Protein AF-A0A956KMN5-F1 (afdb_monomer)

Sequence (238 aa):
MLIDRSSVLPRLSTGSEIQIDLLISVHRRNPDGTPGEILEVIWIVEVQMCRDRTRALAWSSYFNVVARAFGVDPACVEMLVVSPSVEIRGWLVHSLFPRMKNRPILLTRAHVPRLHQAQREGPNRIEPAVLSAIYHGRDPRNVAVVRTALAAIAPLEHVDHELYHEYRQLIRDAAHTDMTDYIQPPYDPVEEPALEPDEDDGVSEWEFEGLTWGQIRERLVARYQKEGLEQGLEQGLE

pLDDT: mean 72.57, std 18.82, range [28.34, 92.44]

Structure (mmCIF, N/CA/C/O backbone):
data_AF-A0A956KMN5-F1
#
_entry.id   AF-A0A956KMN5-F1
#
loop_
_atom_site.group_PDB
_atom_site.id
_atom_site.type_symbol
_atom_site.label_atom_id
_atom_site.label_alt_id
_atom_site.label_comp_id
_atom_site.label_asym_id
_atom_site.label_entity_id
_atom_site.label_seq_id
_atom_site.pdbx_PDB_ins_code
_atom_site.Cartn_x
_atom_site.Cartn_y
_atom_site.Cartn_z
_atom_site.occupancy
_atom_site.B_iso_or_equiv
_atom_site.auth_seq_id
_atom_site.auth_comp_id
_atom_site.auth_asym_id
_atom_site.auth_atom_id
_atom_site.pdbx_PDB_model_num
ATOM 1 N N . MET A 1 1 ? -12.274 8.540 -13.997 1.00 37.81 1 MET A N 1
ATOM 2 C CA . MET A 1 1 ? -11.827 9.594 -13.065 1.00 37.81 1 MET A CA 1
ATOM 3 C C . MET A 1 1 ? -10.478 10.084 -13.566 1.00 37.81 1 MET A C 1
ATOM 5 O O . MET A 1 1 ? -9.537 9.305 -13.524 1.00 37.81 1 MET A O 1
ATOM 9 N N . LEU A 1 2 ? -10.407 11.281 -14.158 1.00 28.34 2 LEU A N 1
ATOM 10 C CA . LEU A 1 2 ? -9.133 11.868 -14.591 1.00 28.34 2 LEU A CA 1
ATOM 11 C C . LEU A 1 2 ? -8.529 12.639 -13.410 1.00 28.34 2 LEU A C 1
ATOM 13 O O . LEU A 1 2 ? -9.164 13.556 -12.896 1.00 28.34 2 LEU A O 1
ATOM 17 N N . ILE A 1 3 ? -7.337 12.235 -12.977 1.00 41.69 3 ILE A N 1
ATOM 18 C CA . ILE A 1 3 ? -6.517 12.950 -11.994 1.00 41.69 3 ILE A CA 1
ATOM 19 C C . ILE A 1 3 ? -5.608 13.885 -12.798 1.00 41.69 3 ILE A C 1
ATOM 21 O O . ILE A 1 3 ? -4.847 13.403 -13.632 1.00 41.69 3 ILE A O 1
ATOM 25 N N . ASP A 1 4 ? -5.736 15.200 -12.607 1.00 37.59 4 ASP A N 1
ATOM 26 C CA . ASP A 1 4 ? -4.987 16.199 -13.393 1.00 37.59 4 ASP A CA 1
ATOM 27 C C . ASP A 1 4 ? -3.591 16.438 -12.791 1.00 37.59 4 ASP A C 1
ATOM 29 O O . ASP A 1 4 ? -2.594 16.508 -13.507 1.00 37.59 4 ASP A O 1
ATOM 33 N N . ARG A 1 5 ? -3.497 16.498 -11.453 1.00 39.09 5 ARG A N 1
ATOM 34 C CA . ARG A 1 5 ? -2.240 16.628 -10.699 1.00 39.09 5 ARG A CA 1
ATOM 35 C C . ARG A 1 5 ? -2.364 15.968 -9.328 1.00 39.09 5 ARG A C 1
ATOM 37 O O . ARG A 1 5 ? -3.394 16.123 -8.670 1.00 39.09 5 ARG A O 1
ATOM 44 N N . SER A 1 6 ? -1.310 15.268 -8.913 1.00 41.91 6 SER A N 1
ATOM 45 C CA . SER A 1 6 ? -1.151 14.720 -7.565 1.00 41.91 6 SER A CA 1
ATOM 46 C C . SER A 1 6 ? 0.182 15.163 -6.973 1.00 41.91 6 SER A C 1
ATOM 48 O O . SER A 1 6 ? 1.214 15.008 -7.628 1.00 41.91 6 SER A O 1
ATOM 50 N N . SER A 1 7 ? 0.175 15.690 -5.752 1.00 44.53 7 SER A N 1
ATOM 51 C CA . SER A 1 7 ? 1.390 16.018 -4.998 1.00 44.53 7 SER A CA 1
ATOM 52 C C . SER A 1 7 ? 1.479 15.155 -3.744 1.00 44.53 7 SER A C 1
ATOM 54 O O . SER A 1 7 ? 0.486 14.950 -3.045 1.00 44.53 7 SER A O 1
ATOM 56 N N . VAL A 1 8 ? 2.679 14.634 -3.473 1.00 56.81 8 VAL A N 1
ATOM 57 C CA . VAL A 1 8 ? 2.999 13.992 -2.195 1.00 56.81 8 VAL A CA 1
ATOM 58 C C . VAL A 1 8 ? 3.210 15.096 -1.171 1.00 56.81 8 VAL A C 1
ATOM 60 O O . VAL A 1 8 ? 4.050 15.976 -1.366 1.00 56.81 8 VAL A O 1
ATOM 63 N N . LEU A 1 9 ? 2.422 15.070 -0.103 1.00 53.19 9 LEU A N 1
ATOM 64 C CA . LEU A 1 9 ? 2.473 16.075 0.947 1.00 53.19 9 LEU A CA 1
ATOM 65 C C . LEU A 1 9 ? 3.419 15.620 2.071 1.00 53.19 9 LEU A C 1
ATOM 67 O O . LEU A 1 9 ? 3.506 14.420 2.349 1.00 53.19 9 LEU A O 1
ATOM 71 N N . PRO A 1 10 ? 4.138 16.552 2.725 1.00 51.50 10 PRO A N 1
ATOM 72 C CA . PRO A 1 10 ? 4.980 16.218 3.868 1.00 51.50 10 PRO A CA 1
ATOM 73 C C . PRO A 1 10 ? 4.145 15.574 4.983 1.00 51.50 10 PRO A C 1
ATOM 75 O O . PRO A 1 10 ? 2.971 15.908 5.164 1.00 51.50 10 PRO A O 1
ATOM 78 N N . ARG A 1 11 ? 4.758 14.651 5.739 1.00 52.78 11 ARG A N 1
ATOM 79 C CA . ARG A 1 11 ? 4.110 13.980 6.876 1.00 52.78 11 ARG A CA 1
ATOM 80 C C . ARG A 1 11 ? 3.511 15.021 7.824 1.00 52.78 11 ARG A C 1
ATOM 82 O O . ARG A 1 11 ? 4.225 15.870 8.356 1.00 52.78 11 ARG A O 1
ATOM 89 N N . LEU A 1 12 ? 2.204 14.932 8.054 1.00 49.66 12 LEU A N 1
ATOM 90 C CA . LEU A 1 12 ? 1.517 15.745 9.052 1.00 49.66 12 LEU A CA 1
ATOM 91 C C . LEU A 1 12 ? 1.806 15.173 10.439 1.00 49.66 12 LEU A C 1
ATOM 93 O O . LEU A 1 12 ? 1.154 14.224 10.851 1.00 49.66 12 LEU A O 1
ATOM 97 N N . SER A 1 13 ? 2.759 15.771 11.154 1.00 51.00 13 SER A N 1
ATOM 98 C CA . SER A 1 13 ? 2.888 15.620 12.605 1.00 51.00 13 SER A CA 1
ATOM 99 C C . SER A 1 13 ? 2.247 16.836 13.260 1.00 51.00 13 SER A C 1
ATOM 101 O O . SER A 1 13 ? 2.840 17.909 13.373 1.00 51.00 13 SER A O 1
ATOM 103 N N . THR A 1 14 ? 0.977 16.714 13.624 1.00 47.59 14 THR A N 1
ATOM 104 C CA . THR A 1 14 ? 0.384 17.652 14.579 1.00 47.59 14 THR A CA 1
ATOM 105 C C . THR A 1 14 ? 0.882 17.267 15.971 1.00 47.59 14 THR A C 1
ATOM 107 O O . THR A 1 14 ? 1.061 16.084 16.214 1.00 47.59 14 THR A O 1
ATOM 110 N N . GLY A 1 15 ? 1.070 18.200 16.912 1.00 47.06 15 GLY A N 1
ATOM 111 C CA . GLY A 1 15 ? 1.542 17.904 18.286 1.00 47.06 15 GLY A CA 1
ATOM 112 C C . GLY A 1 15 ? 0.689 16.908 19.109 1.00 47.06 15 GLY A C 1
ATOM 113 O O . GLY A 1 15 ? 0.974 16.672 20.276 1.00 47.06 15 GLY A O 1
ATOM 114 N N . SER A 1 16 ? -0.353 16.336 18.506 1.00 49.09 16 SER A N 1
ATOM 115 C CA . SER A 1 16 ? -1.012 15.081 18.866 1.00 49.09 16 SER A CA 1
ATOM 116 C C . SER A 1 16 ? -0.559 13.999 17.873 1.00 49.09 16 SER A C 1
ATOM 118 O O . SER A 1 16 ? -0.893 14.136 16.696 1.00 49.09 16 SER A O 1
ATOM 120 N N . GLU A 1 17 ? 0.183 12.977 18.326 1.00 55.66 17 GLU A N 1
ATOM 121 C CA . GLU A 1 17 ? 0.782 11.868 17.543 1.00 55.66 17 GLU A CA 1
ATOM 122 C C . GLU A 1 17 ? -0.139 11.295 16.448 1.00 55.66 17 GLU A C 1
ATOM 124 O O . GLU A 1 17 ? -0.837 10.298 16.627 1.00 55.66 17 GLU A O 1
ATOM 129 N N . ILE A 1 18 ? -0.146 11.924 15.278 1.00 66.19 18 ILE A N 1
ATOM 130 C CA . ILE A 1 18 ? -0.784 11.406 14.074 1.00 66.19 18 ILE A CA 1
ATOM 131 C C . ILE A 1 18 ? 0.351 11.116 13.114 1.00 66.19 18 ILE A C 1
ATOM 133 O O . ILE A 1 18 ? 1.067 12.020 12.697 1.00 66.19 18 ILE A O 1
ATOM 137 N N . GLN A 1 19 ? 0.540 9.837 12.812 1.00 73.12 19 GLN A N 1
ATOM 138 C CA . GLN A 1 19 ? 1.555 9.373 11.883 1.00 73.12 19 GLN A CA 1
ATOM 139 C C . GLN A 1 19 ? 0.839 8.760 10.689 1.00 73.12 19 GLN A C 1
ATOM 141 O O . GLN A 1 19 ? 0.464 7.594 10.714 1.00 73.12 19 GLN A O 1
ATOM 146 N N . ILE A 1 20 ? 0.623 9.590 9.673 1.00 81.38 20 ILE A N 1
ATOM 147 C CA . ILE A 1 20 ? 0.078 9.143 8.395 1.00 81.38 20 ILE A CA 1
ATOM 148 C C . ILE A 1 20 ? 1.231 8.638 7.530 1.00 81.38 20 ILE A C 1
ATOM 150 O O . ILE A 1 20 ? 2.252 9.327 7.408 1.00 81.38 20 ILE A O 1
ATOM 154 N N . ASP A 1 21 ? 1.067 7.465 6.917 1.00 81.19 21 ASP A N 1
ATOM 155 C CA . ASP A 1 21 ? 2.112 6.89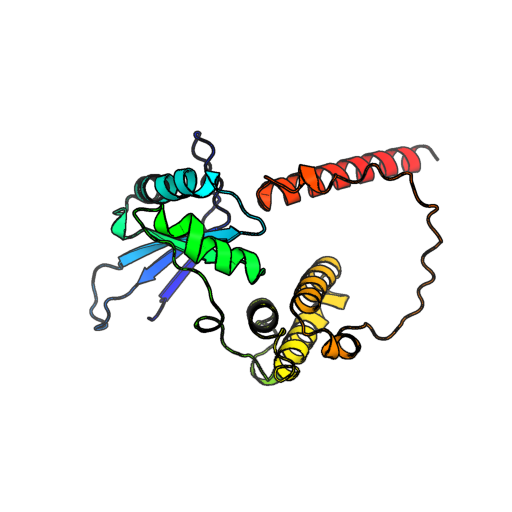1 6.062 1.00 81.19 21 ASP A CA 1
ATOM 156 C C . ASP A 1 21 ? 2.356 7.766 4.822 1.00 81.19 21 ASP A C 1
ATOM 158 O O . ASP A 1 21 ? 3.507 8.095 4.515 1.00 81.19 21 ASP A O 1
ATOM 162 N N . LEU A 1 22 ? 1.282 8.183 4.140 1.00 83.75 22 LEU A N 1
ATOM 163 C CA . LEU A 1 22 ? 1.344 9.048 2.963 1.00 83.75 22 LEU A CA 1
ATOM 164 C C . LEU A 1 22 ? 0.075 9.906 2.797 1.00 83.75 22 LEU A C 1
ATOM 166 O O . LEU A 1 22 ? -1.045 9.447 3.003 1.00 83.75 22 LEU A O 1
ATOM 170 N N . LEU A 1 23 ? 0.255 11.158 2.369 1.00 84.94 23 LEU A N 1
ATOM 171 C CA . LEU A 1 23 ? -0.818 12.082 1.997 1.00 84.94 23 LEU A CA 1
ATOM 172 C C . LEU A 1 23 ? -0.666 12.510 0.542 1.00 84.94 23 LEU A C 1
ATOM 174 O O . LEU A 1 23 ? 0.422 12.901 0.115 1.00 84.94 23 LEU A O 1
ATOM 178 N N . ILE A 1 24 ? -1.767 12.471 -0.202 1.00 85.50 24 ILE A N 1
ATOM 179 C CA . ILE A 1 24 ? -1.816 12.872 -1.607 1.00 85.50 24 ILE A CA 1
ATOM 180 C C . ILE A 1 24 ? -2.923 13.909 -1.772 1.00 85.50 24 ILE A C 1
ATOM 182 O O . ILE A 1 24 ? -4.077 13.616 -1.476 1.00 85.50 24 ILE A O 1
ATOM 186 N N . SER A 1 25 ? -2.599 15.101 -2.275 1.00 82.44 25 SER A N 1
ATOM 187 C CA . SER A 1 25 ? -3.636 16.024 -2.756 1.00 82.44 25 SER A CA 1
ATOM 188 C C . SER A 1 25 ? -3.994 15.665 -4.195 1.00 82.44 25 SER A C 1
ATOM 190 O O . SER A 1 25 ? -3.109 15.483 -5.034 1.00 82.44 25 SER A O 1
ATOM 192 N N . VAL A 1 26 ? -5.286 15.508 -4.472 1.00 83.00 26 VAL A N 1
ATOM 193 C CA . VAL A 1 26 ? -5.835 15.139 -5.776 1.00 83.00 26 VAL A CA 1
ATOM 194 C C . VAL A 1 26 ? -6.755 16.253 -6.245 1.00 83.00 26 VAL A C 1
ATOM 196 O O . VAL A 1 26 ? -7.829 16.475 -5.690 1.00 83.00 26 VAL A O 1
ATOM 199 N N . HIS A 1 27 ? -6.365 16.910 -7.331 1.00 79.50 27 HIS A N 1
ATOM 200 C CA . HIS A 1 27 ? -7.182 17.932 -7.972 1.00 79.50 27 HIS A CA 1
ATOM 201 C C . HIS A 1 27 ? -8.104 17.287 -9.013 1.00 79.50 27 HIS A C 1
ATOM 203 O O . HIS A 1 27 ? -7.638 16.781 -10.043 1.00 79.50 27 HIS A O 1
ATOM 209 N N . ARG A 1 28 ? -9.418 17.288 -8.756 1.00 67.88 28 ARG A N 1
ATOM 210 C CA . ARG A 1 28 ? -10.426 16.832 -9.725 1.00 67.88 28 ARG A CA 1
ATOM 211 C C . ARG A 1 28 ? -10.961 18.015 -10.527 1.00 67.88 28 ARG A C 1
ATOM 213 O O . ARG A 1 28 ? -11.383 19.021 -9.963 1.00 67.88 28 ARG A O 1
ATOM 220 N N . ARG A 1 29 ? -10.993 17.866 -11.854 1.00 64.12 29 ARG A N 1
ATOM 221 C CA . ARG A 1 29 ? -11.809 18.730 -12.719 1.00 64.12 29 ARG A CA 1
ATOM 222 C C . ARG A 1 29 ? -13.270 18.310 -12.654 1.00 64.12 29 ARG A C 1
ATOM 224 O O . ARG A 1 29 ? -13.567 17.136 -12.411 1.00 64.12 29 ARG A O 1
ATOM 231 N N . ASN A 1 30 ? -14.160 19.250 -12.958 1.00 60.47 30 ASN A N 1
ATOM 232 C CA . ASN A 1 30 ? -15.566 18.939 -13.167 1.00 60.47 30 ASN A CA 1
ATOM 233 C C . ASN A 1 30 ? -15.727 17.814 -14.209 1.00 60.47 30 ASN A C 1
ATOM 235 O O . ASN A 1 30 ? -15.037 17.829 -15.236 1.00 60.47 30 ASN A O 1
ATOM 239 N N . PRO A 1 31 ? -16.631 16.841 -13.979 1.00 57.84 31 PRO A N 1
ATOM 240 C CA . PRO A 1 31 ? -16.847 15.713 -14.888 1.00 57.84 31 PRO A CA 1
ATOM 241 C C . PRO A 1 31 ? -17.234 16.117 -16.318 1.00 57.84 31 PRO A C 1
ATOM 243 O O . PRO A 1 31 ? -17.004 15.350 -17.248 1.00 57.84 31 PRO A O 1
ATOM 246 N N . ASP A 1 32 ? -17.821 17.301 -16.488 1.00 68.38 32 ASP A N 1
ATOM 247 C CA . ASP A 1 32 ? -18.276 17.861 -17.765 1.00 68.38 32 ASP A CA 1
ATOM 248 C C . ASP A 1 32 ? -17.211 18.719 -18.477 1.00 68.38 32 ASP A C 1
ATOM 250 O O . ASP A 1 32 ? -17.465 19.255 -19.555 1.00 68.38 32 ASP A O 1
ATOM 254 N N . GLY A 1 33 ? -16.010 18.846 -17.899 1.00 61.59 33 GLY A N 1
ATOM 255 C CA . GLY A 1 33 ? -14.909 19.622 -18.469 1.00 61.59 33 GLY A CA 1
ATOM 256 C C . GLY A 1 33 ? -15.114 21.138 -18.431 1.00 61.59 33 GLY A C 1
ATOM 257 O O . GLY A 1 33 ? -14.301 21.867 -19.005 1.00 61.59 33 GLY A O 1
ATOM 258 N N . THR A 1 34 ? -16.164 21.624 -17.764 1.00 65.81 34 THR A N 1
ATOM 259 C CA . THR A 1 34 ? -16.385 23.061 -17.598 1.00 65.81 34 THR A CA 1
ATOM 260 C C . THR A 1 34 ? -15.289 23.680 -16.724 1.00 65.81 34 THR A C 1
ATOM 262 O O . THR A 1 34 ? -14.833 23.051 -15.761 1.00 65.81 34 THR A O 1
ATOM 265 N N . PRO A 1 35 ? -14.841 24.914 -17.027 1.00 53.72 35 PRO A N 1
ATOM 266 C CA . PRO A 1 35 ? -14.037 25.690 -16.093 1.00 53.72 35 PRO A CA 1
ATOM 267 C C . PRO A 1 35 ? -14.864 25.906 -14.822 1.00 53.72 35 PRO A C 1
ATOM 269 O O . PRO A 1 35 ? -15.886 26.589 -14.850 1.00 53.72 35 PRO A O 1
ATOM 272 N N . GLY A 1 36 ? -14.444 25.292 -13.724 1.00 59.28 36 GLY A N 1
ATOM 273 C CA . GLY A 1 36 ? -15.126 25.357 -12.440 1.00 59.28 36 GLY A CA 1
ATOM 274 C C . GLY A 1 36 ? -14.160 25.100 -11.294 1.00 59.28 36 GLY A C 1
ATOM 275 O O . GLY A 1 36 ? -12.958 24.929 -11.510 1.00 59.28 36 GLY A O 1
ATOM 276 N N . GLU A 1 37 ? -14.696 25.119 -10.078 1.00 59.22 37 GLU A N 1
ATOM 277 C CA . GLU A 1 37 ? -13.935 24.923 -8.847 1.00 59.22 37 GLU A CA 1
ATOM 278 C C . GLU A 1 37 ? -13.200 23.574 -8.899 1.00 59.22 37 GLU A C 1
ATOM 280 O O . GLU A 1 37 ? -13.808 22.517 -9.070 1.00 59.22 37 GLU A O 1
ATOM 285 N N . ILE A 1 38 ? -11.868 23.615 -8.830 1.00 63.22 38 ILE A N 1
ATOM 286 C CA . ILE A 1 38 ? -11.056 22.405 -8.725 1.00 63.22 38 ILE A CA 1
ATOM 287 C C . ILE A 1 38 ? -11.360 21.816 -7.355 1.00 63.22 38 ILE A C 1
ATOM 289 O O . ILE A 1 38 ? -10.975 22.398 -6.341 1.00 63.22 38 ILE A O 1
ATOM 293 N N . LEU A 1 39 ? -12.037 20.670 -7.322 1.00 65.50 39 LEU A N 1
ATOM 294 C CA . LEU A 1 39 ? -12.262 19.978 -6.064 1.00 65.50 39 LEU A CA 1
ATOM 295 C C . LEU A 1 39 ? -10.929 19.380 -5.620 1.00 65.50 39 LEU A C 1
ATOM 297 O O . LEU A 1 39 ? -10.414 18.449 -6.249 1.00 65.50 39 LEU A O 1
ATOM 301 N N . GLU A 1 40 ? -10.368 19.938 -4.554 1.00 79.50 40 GLU A N 1
ATOM 302 C CA . GLU A 1 40 ? -9.253 19.332 -3.845 1.00 79.50 40 GLU A CA 1
ATOM 303 C C . GLU A 1 40 ? -9.786 18.201 -2.966 1.00 79.50 40 GLU A C 1
ATOM 305 O O . GLU A 1 40 ? -10.590 18.417 -2.059 1.00 79.50 40 GLU A O 1
ATOM 310 N N . VAL A 1 41 ? -9.352 16.979 -3.268 1.00 85.62 41 VAL A N 1
ATOM 311 C CA . VAL A 1 41 ? -9.604 15.797 -2.446 1.00 85.62 41 VAL A CA 1
ATOM 312 C C . VAL A 1 41 ? -8.275 15.359 -1.853 1.00 85.62 41 VAL A C 1
ATOM 314 O O . VAL A 1 41 ? -7.317 15.141 -2.591 1.00 85.62 41 VAL A O 1
ATOM 317 N N . ILE A 1 42 ? -8.210 15.195 -0.535 1.00 88.81 42 ILE A N 1
ATOM 318 C CA . ILE A 1 42 ? -7.006 14.701 0.135 1.00 88.81 42 ILE A CA 1
ATOM 319 C C . ILE A 1 42 ? -7.146 13.202 0.370 1.00 88.81 42 ILE A C 1
ATOM 321 O O . ILE A 1 42 ? -8.101 12.743 0.992 1.00 88.81 42 ILE A O 1
ATOM 325 N N . TRP A 1 43 ? -6.192 12.431 -0.135 1.00 91.19 43 TRP A N 1
ATOM 326 C CA . TRP A 1 43 ? -6.098 10.992 0.061 1.00 91.19 43 TRP A CA 1
ATOM 327 C C . TRP A 1 43 ? -5.085 10.693 1.156 1.00 91.19 43 TRP A C 1
ATOM 329 O O . TRP A 1 43 ? -3.897 10.984 1.023 1.00 91.19 43 TRP A O 1
ATOM 339 N N . ILE A 1 44 ? -5.565 10.078 2.226 1.00 91.00 44 ILE A N 1
ATOM 340 C CA . ILE A 1 44 ? -4.750 9.462 3.266 1.00 91.00 44 I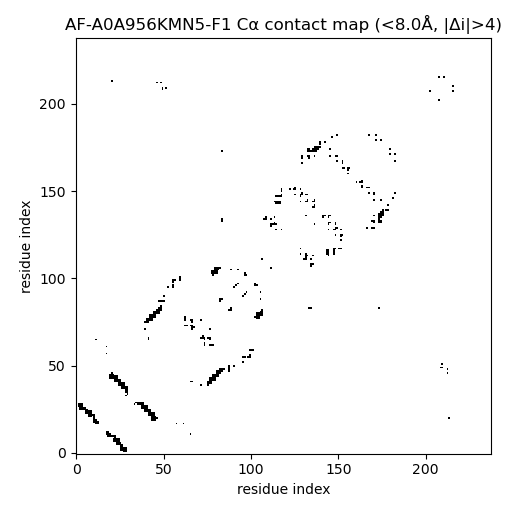LE A CA 1
ATOM 341 C C . ILE A 1 44 ? -4.454 8.042 2.803 1.00 91.00 44 ILE A C 1
ATOM 343 O O . ILE A 1 44 ? -5.381 7.255 2.625 1.00 91.00 44 ILE A O 1
ATOM 347 N N . VAL A 1 45 ? -3.189 7.706 2.596 1.00 90.06 45 VAL A N 1
ATOM 348 C CA . VAL A 1 45 ? -2.767 6.358 2.222 1.00 90.06 45 VAL A CA 1
ATOM 349 C C . VAL A 1 45 ? -2.093 5.715 3.423 1.00 90.06 45 VAL A C 1
ATOM 351 O O . VAL A 1 45 ? -1.090 6.224 3.908 1.00 90.06 45 VAL A O 1
ATOM 354 N N . GLU A 1 46 ? -2.651 4.599 3.883 1.00 90.38 46 GLU A N 1
ATOM 355 C CA . GLU A 1 46 ? -2.190 3.846 5.053 1.00 90.38 46 GLU A CA 1
ATOM 356 C C . GLU A 1 46 ? -1.776 2.435 4.644 1.00 90.38 46 GLU A C 1
ATOM 358 O O . GLU A 1 46 ? -2.544 1.723 3.987 1.00 90.38 46 GLU A O 1
ATOM 363 N N . VAL A 1 47 ? -0.586 2.003 5.058 1.00 88.06 47 VAL A N 1
ATOM 364 C CA . VAL A 1 47 ? -0.084 0.650 4.825 1.00 88.06 47 VAL A CA 1
ATOM 365 C C . VAL A 1 47 ? -0.271 -0.183 6.089 1.00 88.06 47 VAL A C 1
ATOM 367 O O . VAL A 1 47 ? 0.321 0.078 7.136 1.00 88.06 47 VAL A O 1
ATOM 370 N N . GLN A 1 48 ? -1.084 -1.236 5.988 1.00 87.50 48 GLN A N 1
ATOM 371 C CA . GLN A 1 48 ? -1.356 -2.141 7.099 1.00 87.50 48 GLN A CA 1
ATOM 372 C C . GLN A 1 48 ? -0.624 -3.473 6.935 1.00 87.50 48 GLN A C 1
ATOM 374 O O . GLN A 1 48 ? -0.958 -4.279 6.060 1.00 87.50 48 GLN A O 1
ATOM 379 N N . MET A 1 49 ? 0.319 -3.730 7.838 1.00 82.50 49 MET A N 1
ATOM 380 C CA . MET A 1 49 ? 1.131 -4.953 7.843 1.00 82.50 49 MET A CA 1
ATOM 381 C C . MET A 1 49 ? 0.652 -5.991 8.865 1.00 82.50 49 MET A C 1
ATOM 383 O O . MET A 1 49 ? 0.769 -7.187 8.620 1.00 82.50 49 MET A O 1
ATOM 387 N N . CYS A 1 50 ? 0.046 -5.552 9.970 1.00 84.19 50 CYS A N 1
ATOM 388 C CA . CYS A 1 50 ? -0.389 -6.411 11.075 1.00 84.19 50 CYS A CA 1
ATOM 389 C C . CYS A 1 50 ? -1.837 -6.113 11.497 1.00 84.19 50 CYS A C 1
ATOM 391 O O . CYS A 1 50 ? -2.505 -5.236 10.944 1.00 84.19 50 CYS A O 1
ATOM 393 N N . ARG A 1 51 ? -2.374 -6.859 12.464 1.00 87.75 51 ARG A N 1
ATOM 394 C CA . ARG A 1 51 ? -3.695 -6.573 13.040 1.00 87.75 51 ARG A CA 1
ATOM 395 C C . ARG A 1 51 ? -3.539 -5.571 14.173 1.00 87.75 51 ARG A C 1
ATOM 397 O O . ARG A 1 51 ? -2.950 -5.899 15.190 1.00 87.75 51 ARG A O 1
ATOM 404 N N . ASP A 1 52 ? -4.152 -4.402 14.043 1.00 82.50 52 ASP A N 1
ATOM 405 C CA . ASP A 1 52 ? -4.153 -3.405 15.112 1.00 82.50 52 ASP A CA 1
ATOM 406 C C . ASP A 1 52 ? -5.536 -2.765 15.264 1.00 82.50 52 ASP A C 1
ATOM 408 O O . ASP A 1 52 ? -6.001 -1.969 14.447 1.00 82.50 52 ASP A O 1
ATOM 412 N N . ARG A 1 53 ? -6.228 -3.145 16.341 1.00 80.12 53 ARG A N 1
ATOM 413 C CA . ARG A 1 53 ? -7.581 -2.658 16.633 1.00 80.12 53 ARG A CA 1
ATOM 414 C C . ARG A 1 53 ? -7.598 -1.202 17.092 1.00 80.12 53 ARG A C 1
ATOM 416 O O . ARG A 1 53 ? -8.657 -0.578 17.004 1.00 80.12 53 ARG A O 1
ATOM 423 N N . THR A 1 54 ? -6.477 -0.675 17.582 1.00 79.00 54 THR A N 1
ATOM 424 C CA . THR A 1 54 ? -6.381 0.707 18.068 1.00 79.00 54 THR A CA 1
ATOM 425 C C . THR A 1 54 ? -6.447 1.708 16.911 1.00 79.00 54 THR A C 1
ATOM 427 O O . THR A 1 54 ? -7.012 2.794 17.073 1.00 79.00 54 THR A O 1
ATOM 430 N N . ARG A 1 55 ? -6.044 1.289 15.697 1.00 80.38 55 ARG A N 1
ATOM 431 C CA . ARG A 1 55 ? -6.133 2.105 14.475 1.00 80.38 55 ARG A CA 1
ATOM 432 C C . ARG A 1 55 ? -7.534 2.599 14.143 1.00 80.38 55 ARG A C 1
ATOM 434 O O . ARG A 1 55 ? -7.653 3.667 13.562 1.00 80.38 55 ARG A O 1
ATOM 441 N N . ALA A 1 56 ? -8.608 1.903 14.530 1.00 81.31 56 ALA A N 1
ATOM 442 C CA . ALA A 1 56 ? -9.969 2.363 14.219 1.00 81.31 56 ALA A CA 1
ATOM 443 C C . ALA A 1 56 ? -10.271 3.756 14.803 1.00 81.31 56 ALA A C 1
ATOM 445 O O . ALA A 1 56 ? -10.914 4.581 14.147 1.00 81.31 56 ALA A O 1
ATOM 446 N N . LEU A 1 57 ? -9.802 4.020 16.027 1.00 80.19 57 LEU A N 1
A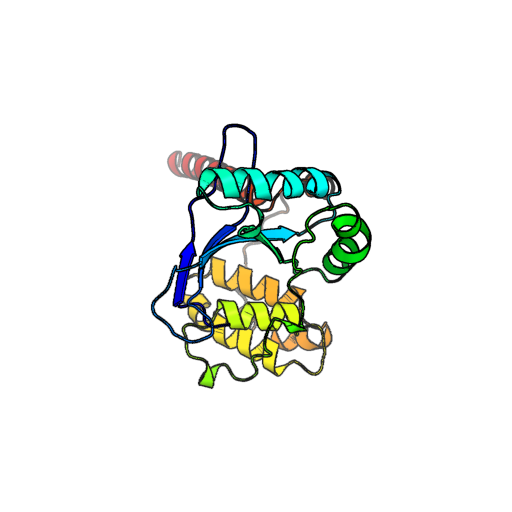TOM 447 C CA . LEU A 1 57 ? -9.970 5.316 16.684 1.00 80.19 57 LEU A CA 1
ATOM 448 C C . LEU A 1 57 ? -9.033 6.363 16.077 1.00 80.19 57 LEU A C 1
ATOM 450 O O . LEU A 1 57 ? -9.491 7.458 15.753 1.00 80.19 57 LEU A O 1
ATOM 454 N N . ALA A 1 58 ? -7.763 6.007 15.860 1.00 81.94 58 ALA A N 1
ATOM 455 C CA . ALA A 1 58 ? -6.777 6.893 15.242 1.00 81.94 58 ALA A CA 1
ATOM 456 C C . ALA A 1 58 ? -7.209 7.321 13.829 1.00 81.94 58 ALA A C 1
ATOM 458 O O . ALA A 1 58 ? -7.354 8.503 13.545 1.00 81.94 58 ALA A O 1
ATOM 459 N N . TRP A 1 59 ? -7.550 6.375 12.960 1.00 87.88 59 TRP A N 1
ATOM 460 C CA . TRP A 1 59 ? -7.990 6.661 11.596 1.00 87.88 59 TRP A CA 1
ATOM 461 C C . TRP A 1 59 ? -9.272 7.491 11.537 1.00 87.88 59 TRP A C 1
ATOM 463 O O . TRP A 1 59 ? -9.436 8.309 10.634 1.00 87.88 59 TRP A O 1
ATOM 473 N N . SER A 1 60 ? -10.170 7.340 12.514 1.00 84.62 60 SER A N 1
ATOM 474 C CA . SER A 1 60 ? -11.366 8.183 12.600 1.00 84.62 60 SER A CA 1
ATOM 475 C C . SER A 1 60 ? -11.025 9.650 12.892 1.00 84.62 60 SER A C 1
ATOM 477 O O . SER A 1 60 ? -11.733 10.538 12.415 1.00 84.62 60 SER A O 1
ATOM 479 N N . SER A 1 61 ? -9.953 9.929 13.644 1.00 85.75 61 SER A N 1
ATOM 480 C CA . SER A 1 61 ? -9.512 11.306 13.902 1.00 85.75 61 SER A CA 1
ATOM 481 C C . SER A 1 61 ? -8.780 11.919 12.704 1.00 85.75 61 SER A C 1
ATOM 483 O O . SER A 1 61 ? -8.890 13.131 12.497 1.00 85.75 61 SER A O 1
ATOM 485 N N . TYR A 1 62 ? -8.120 11.099 11.874 1.00 87.75 62 TYR A N 1
ATOM 486 C CA . TYR A 1 62 ? -7.329 11.579 10.737 1.00 87.75 62 TYR A CA 1
ATOM 487 C C . TYR A 1 62 ? -8.161 12.413 9.762 1.00 87.75 62 TYR A C 1
ATOM 489 O O . TYR A 1 62 ? -7.704 13.474 9.351 1.00 87.75 62 TYR A O 1
ATOM 497 N N . PHE A 1 63 ? -9.399 12.006 9.457 1.00 88.50 63 PHE A N 1
ATOM 498 C CA . PHE A 1 63 ? -10.287 12.763 8.564 1.00 88.50 63 PHE A CA 1
ATOM 499 C C . PHE A 1 63 ? -10.439 14.226 8.996 1.00 88.50 63 PHE A C 1
ATOM 501 O O . PHE A 1 63 ? -10.263 15.130 8.188 1.00 88.50 63 PHE A O 1
ATOM 508 N N . ASN A 1 64 ? -10.713 14.469 10.282 1.00 88.31 64 ASN A N 1
ATOM 509 C CA . ASN A 1 64 ? -10.921 15.824 10.796 1.00 88.31 64 ASN A CA 1
ATOM 510 C C . ASN A 1 64 ? -9.614 16.616 10.883 1.00 88.31 64 ASN A C 1
ATOM 512 O O . ASN A 1 64 ? -9.601 17.817 10.616 1.00 88.31 64 ASN A O 1
ATOM 516 N N . VAL A 1 65 ? -8.520 15.958 11.274 1.00 87.94 65 VAL A N 1
ATOM 517 C CA . VAL A 1 65 ? -7.217 16.621 11.405 1.00 87.94 65 VAL A CA 1
ATOM 518 C C . VAL A 1 65 ? -6.673 17.023 10.042 1.00 87.94 65 VAL A C 1
ATOM 520 O O . VAL A 1 65 ? -6.270 18.171 9.873 1.00 87.94 65 VAL A O 1
ATOM 523 N N . VAL A 1 66 ? -6.723 16.119 9.065 1.00 88.06 66 VAL A N 1
ATOM 524 C CA . VAL A 1 66 ? -6.313 16.391 7.684 1.00 88.06 66 VAL A CA 1
ATOM 525 C C . VAL A 1 66 ? -7.207 17.467 7.076 1.00 88.06 66 VAL A C 1
ATOM 527 O O . VAL A 1 66 ? -6.688 18.453 6.564 1.00 88.06 66 VAL A O 1
ATOM 530 N N . ALA A 1 67 ? -8.531 17.358 7.220 1.00 88.94 67 ALA A N 1
ATOM 531 C CA . ALA A 1 67 ? -9.461 18.377 6.733 1.00 88.94 67 ALA A CA 1
ATOM 532 C C . ALA A 1 67 ? -9.118 19.776 7.266 1.00 88.94 67 ALA A C 1
ATOM 534 O O . ALA A 1 67 ? -8.965 20.724 6.498 1.00 88.94 67 ALA A O 1
ATOM 535 N N . ARG A 1 68 ? -8.891 19.892 8.582 1.00 88.38 68 ARG A N 1
ATOM 536 C CA . ARG A 1 68 ? -8.496 21.154 9.218 1.00 88.38 68 ARG A CA 1
ATOM 537 C C . ARG A 1 68 ? -7.135 21.654 8.735 1.00 88.38 68 ARG A C 1
ATOM 539 O O . ARG A 1 68 ? -6.985 22.856 8.538 1.00 88.38 68 ARG A O 1
ATOM 546 N N . ALA A 1 69 ? -6.156 20.766 8.584 1.00 85.00 69 ALA A N 1
ATOM 547 C CA . ALA A 1 69 ? -4.806 21.130 8.161 1.00 85.00 69 ALA A CA 1
ATOM 548 C C . ALA A 1 69 ? -4.776 21.700 6.734 1.00 85.00 69 ALA A C 1
ATOM 550 O O . ALA A 1 69 ? -4.015 22.627 6.473 1.00 85.00 69 ALA A O 1
ATOM 551 N N . PHE A 1 70 ? -5.628 21.183 5.846 1.00 84.88 70 PHE A N 1
ATOM 552 C CA . PHE A 1 70 ? -5.727 21.632 4.453 1.00 84.88 70 PHE A CA 1
ATOM 553 C C . PHE A 1 70 ? -6.871 22.622 4.198 1.00 84.88 70 PHE A C 1
ATOM 555 O O . PHE A 1 70 ? -7.042 23.075 3.074 1.00 84.88 70 PHE A O 1
ATOM 562 N N . GLY A 1 71 ? -7.645 22.992 5.223 1.00 86.62 71 GLY A N 1
ATOM 563 C CA . GLY A 1 71 ? -8.769 23.921 5.075 1.00 86.62 71 GLY A CA 1
ATOM 564 C C . GLY A 1 71 ? -9.898 23.392 4.182 1.00 86.62 71 GLY A C 1
ATOM 565 O O . GLY A 1 71 ? -10.623 24.191 3.595 1.00 86.62 71 GLY A O 1
ATOM 566 N N . VAL A 1 72 ? -10.046 22.068 4.078 1.00 86.75 72 VAL A N 1
ATOM 567 C CA . VAL A 1 72 ? -11.077 21.399 3.269 1.00 86.75 72 VAL A CA 1
ATOM 568 C C . VAL A 1 72 ? -12.196 20.837 4.150 1.00 86.75 72 VAL A C 1
ATOM 570 O O . VAL A 1 72 ? -12.024 20.652 5.356 1.00 86.75 72 VAL A O 1
ATOM 573 N N . ASP A 1 73 ? -13.353 20.540 3.557 1.00 88.75 73 ASP A N 1
ATOM 574 C CA . ASP A 1 73 ? -14.420 19.814 4.254 1.00 88.75 73 ASP A CA 1
ATOM 575 C C . ASP A 1 73 ? -13.981 18.358 4.541 1.00 88.75 73 ASP A C 1
ATOM 577 O O . ASP A 1 73 ? -13.344 17.742 3.682 1.00 88.75 73 ASP A O 1
ATOM 581 N N . PRO A 1 74 ? -14.317 17.755 5.700 1.00 87.75 74 PRO A N 1
ATOM 582 C CA . PRO A 1 74 ? -14.028 16.343 5.974 1.00 87.75 74 PRO A CA 1
ATOM 583 C C . PRO A 1 74 ? -14.562 15.356 4.926 1.00 87.75 74 PRO A C 1
ATOM 585 O O . PRO A 1 74 ? -13.998 14.274 4.778 1.00 87.75 74 PRO A O 1
ATOM 588 N N . ALA A 1 75 ? -15.619 15.708 4.188 1.00 87.06 75 ALA A N 1
ATOM 589 C CA . ALA A 1 75 ? -16.134 14.924 3.067 1.00 87.06 75 ALA A CA 1
ATOM 590 C C . ALA A 1 75 ? -15.186 14.902 1.853 1.00 87.06 75 ALA A C 1
ATOM 592 O O . ALA A 1 75 ? -15.293 14.009 1.016 1.00 87.06 75 ALA A O 1
ATOM 593 N N . CYS A 1 76 ? -14.244 15.846 1.771 1.00 88.50 76 CYS A N 1
ATOM 594 C CA . CYS A 1 76 ? -13.187 15.891 0.760 1.00 88.50 76 CYS A CA 1
ATOM 595 C C . CYS A 1 76 ? -11.930 15.110 1.179 1.00 88.50 76 CYS A C 1
ATOM 597 O O . CYS A 1 76 ? -10.918 15.163 0.483 1.00 88.50 76 CYS A O 1
ATOM 599 N N . VAL A 1 77 ? -11.962 14.391 2.305 1.00 90.19 77 VAL A N 1
ATOM 600 C CA . VAL A 1 77 ? -10.856 13.542 2.755 1.00 90.19 77 VAL A CA 1
ATOM 601 C C . VAL A 1 77 ? -11.240 12.076 2.583 1.00 90.19 77 VAL A C 1
ATOM 603 O O . VAL A 1 77 ? -12.190 11.586 3.192 1.00 90.19 77 VAL A O 1
ATOM 606 N N . GLU A 1 78 ? -10.481 11.357 1.763 1.00 91.94 78 GLU A N 1
ATOM 607 C CA . GLU A 1 78 ? -10.645 9.923 1.527 1.00 91.94 78 GLU A CA 1
ATOM 608 C C . GLU A 1 78 ? -9.473 9.162 2.159 1.00 91.94 78 GLU A C 1
ATOM 610 O O . GLU A 1 78 ? -8.347 9.651 2.203 1.00 91.94 78 GLU A O 1
ATOM 615 N N . MET A 1 79 ? -9.723 7.949 2.654 1.00 92.12 79 MET A N 1
ATOM 616 C CA . MET A 1 79 ? -8.672 7.077 3.182 1.00 92.12 79 MET A CA 1
ATOM 617 C C . MET A 1 79 ? -8.565 5.823 2.325 1.00 92.12 79 MET A C 1
ATOM 619 O O . MET A 1 79 ? -9.525 5.060 2.225 1.00 92.12 79 MET A O 1
ATOM 623 N N . LEU A 1 80 ? -7.394 5.607 1.736 1.00 92.44 80 LEU A N 1
ATOM 624 C CA . LEU A 1 80 ? -7.006 4.403 1.022 1.00 92.44 80 LEU A CA 1
ATOM 625 C C . LEU A 1 80 ? -6.122 3.547 1.931 1.00 92.44 80 LEU A C 1
ATOM 627 O O . LEU A 1 80 ? -5.032 3.952 2.319 1.00 92.44 80 LEU A O 1
ATOM 631 N N . VAL A 1 81 ? -6.561 2.332 2.227 1.00 92.06 81 VAL A N 1
ATOM 632 C CA . VAL A 1 81 ? -5.768 1.357 2.976 1.00 92.06 81 VAL A CA 1
ATOM 633 C C . VAL A 1 81 ? -5.163 0.360 2.000 1.00 92.06 81 VAL A C 1
ATOM 635 O O . VAL A 1 81 ? -5.860 -0.209 1.157 1.00 92.06 81 VAL A O 1
ATOM 638 N N . VAL A 1 82 ? -3.867 0.120 2.131 1.00 89.75 82 VAL A N 1
ATOM 639 C CA . VAL A 1 82 ? -3.099 -0.849 1.355 1.00 89.75 82 VAL A CA 1
ATOM 640 C C . VAL A 1 82 ? -2.594 -1.919 2.310 1.00 89.75 82 VAL A C 1
ATOM 642 O O . VAL A 1 82 ? -2.077 -1.620 3.378 1.00 89.75 82 VAL A O 1
ATOM 645 N N . SER A 1 83 ? -2.729 -3.189 1.941 1.00 87.56 83 SER A N 1
ATOM 646 C CA . SER A 1 83 ? -2.079 -4.267 2.685 1.00 87.56 83 SER A CA 1
ATOM 647 C C . SER A 1 83 ? -1.621 -5.354 1.720 1.00 87.56 83 SER A C 1
ATOM 649 O O . SER A 1 83 ? -2.449 -5.827 0.931 1.00 87.56 83 SER A O 1
ATOM 651 N N . PRO A 1 84 ? -0.342 -5.772 1.759 1.00 77.62 84 PRO A N 1
ATOM 652 C CA . PRO A 1 84 ? 0.148 -6.865 0.923 1.00 77.62 84 PRO A CA 1
ATOM 653 C C . PRO A 1 84 ? -0.425 -8.222 1.369 1.00 77.62 84 PRO A C 1
ATOM 655 O O . PRO A 1 84 ? -0.712 -9.077 0.526 1.00 77.62 84 PRO A O 1
ATOM 658 N N . SER A 1 85 ? -0.731 -8.396 2.660 1.00 81.19 85 SER A N 1
ATOM 659 C CA . SER A 1 85 ? -1.261 -9.649 3.213 1.00 81.19 85 SER A CA 1
ATOM 660 C C . SER A 1 85 ? -2.756 -9.848 2.929 1.00 81.19 85 SER A C 1
ATOM 662 O O . SER A 1 85 ? -3.605 -9.025 3.275 1.00 81.19 85 SER A O 1
ATOM 664 N N . VAL A 1 86 ? -3.104 -10.994 2.328 1.00 79.38 86 VAL A N 1
ATOM 665 C CA . VAL A 1 86 ? -4.505 -11.404 2.088 1.00 79.38 86 VAL A CA 1
ATOM 666 C C . VAL A 1 86 ? -5.281 -11.510 3.402 1.00 79.38 86 VAL A C 1
ATOM 668 O O . VAL A 1 86 ? -6.436 -11.087 3.471 1.00 79.38 86 VAL A O 1
ATOM 671 N N . GLU A 1 87 ? -4.649 -12.055 4.439 1.00 85.50 87 GLU A N 1
ATOM 672 C CA . GLU A 1 87 ? -5.262 -12.262 5.748 1.00 85.50 87 GLU A CA 1
ATOM 673 C C . GLU A 1 87 ? -5.586 -10.930 6.431 1.00 85.50 87 GLU A C 1
ATOM 675 O O . GLU A 1 87 ? -6.694 -10.745 6.944 1.00 85.50 87 GLU A O 1
ATOM 680 N N . ILE A 1 88 ? -4.657 -9.971 6.374 1.00 87.69 88 ILE A N 1
ATOM 681 C CA . ILE A 1 88 ? -4.859 -8.632 6.934 1.00 87.69 88 ILE A CA 1
ATOM 682 C C . ILE A 1 88 ? -5.961 -7.890 6.179 1.00 87.69 88 ILE A C 1
ATOM 684 O O . ILE A 1 88 ? -6.848 -7.322 6.814 1.00 87.69 88 ILE A O 1
ATOM 688 N N . ARG A 1 89 ? -5.996 -7.970 4.840 1.00 88.75 89 ARG A N 1
ATOM 689 C CA . ARG A 1 89 ? -7.111 -7.432 4.037 1.00 88.75 89 ARG A CA 1
ATOM 690 C C . ARG A 1 89 ? -8.462 -8.006 4.469 1.00 88.75 89 ARG A C 1
ATOM 692 O O . ARG A 1 89 ? -9.423 -7.256 4.627 1.00 88.75 89 ARG A O 1
ATOM 699 N N . GLY A 1 90 ? -8.536 -9.320 4.690 1.00 88.50 90 GLY A N 1
ATOM 700 C CA . GLY A 1 90 ? -9.741 -9.973 5.200 1.00 88.50 90 GLY A CA 1
ATOM 701 C C . GLY A 1 90 ? -10.141 -9.441 6.576 1.00 88.50 90 GLY A C 1
ATOM 702 O O . GLY A 1 90 ? -11.289 -9.049 6.782 1.00 88.50 90 GLY A O 1
ATOM 703 N N . TRP A 1 91 ? -9.193 -9.362 7.506 1.00 92.00 91 TRP A N 1
ATOM 704 C CA . TRP A 1 91 ? -9.438 -8.841 8.848 1.00 92.00 91 TRP A CA 1
ATOM 705 C C . TRP A 1 91 ? -9.908 -7.375 8.844 1.00 92.00 91 TRP A C 1
ATOM 707 O O . TRP A 1 91 ? -10.876 -7.052 9.535 1.00 92.00 91 TRP A O 1
ATOM 717 N N . LEU A 1 92 ? -9.301 -6.507 8.026 1.00 91.69 92 LEU A N 1
ATOM 718 C CA . LEU A 1 92 ? -9.691 -5.099 7.882 1.00 91.69 92 LEU A CA 1
ATOM 719 C C . LEU A 1 92 ? -11.175 -4.955 7.522 1.00 91.69 92 LEU A C 1
ATOM 721 O O . LEU A 1 92 ? -11.911 -4.247 8.212 1.00 91.69 92 LEU A O 1
ATOM 725 N N . VAL A 1 93 ? -11.627 -5.682 6.494 1.00 91.75 93 VAL A N 1
ATOM 726 C CA . VAL A 1 93 ? -13.012 -5.623 5.993 1.00 91.75 93 VAL A CA 1
ATOM 727 C C . VAL A 1 93 ? -14.019 -6.139 7.019 1.00 91.75 93 VAL A C 1
ATOM 729 O O . VAL A 1 93 ? -15.077 -5.537 7.191 1.00 91.75 93 VAL A O 1
ATOM 732 N N . HIS A 1 94 ? -13.708 -7.244 7.699 1.00 91.31 94 HIS A N 1
ATOM 733 C CA . HIS A 1 94 ? -14.678 -7.924 8.563 1.00 91.31 94 HIS A CA 1
ATOM 734 C C . HIS A 1 94 ? -14.661 -7.431 10.013 1.00 91.31 94 HIS A C 1
ATOM 736 O O . HIS A 1 94 ? -15.666 -7.555 10.706 1.00 91.31 94 HIS A O 1
ATOM 742 N N . SER A 1 95 ? -13.534 -6.894 10.490 1.00 89.31 95 SER A N 1
ATOM 743 C CA . SER A 1 95 ? -13.343 -6.560 11.909 1.00 89.31 95 SER A CA 1
ATOM 744 C C . SER A 1 95 ? -13.120 -5.074 12.165 1.00 89.31 95 SER A C 1
ATOM 746 O O . SER A 1 95 ? -13.682 -4.541 13.123 1.00 89.31 95 SER A O 1
ATOM 748 N N . LEU A 1 96 ? -12.295 -4.403 11.352 1.00 88.31 96 LEU A N 1
ATOM 749 C CA . LEU A 1 96 ? -11.889 -3.022 11.626 1.00 88.31 96 LEU A CA 1
ATOM 750 C C . LEU A 1 96 ? -12.867 -2.007 11.024 1.00 88.31 96 LEU A C 1
ATOM 752 O O . LEU A 1 96 ? -13.454 -1.212 11.754 1.00 88.31 96 LEU A O 1
ATOM 756 N N . PHE A 1 97 ? -13.109 -2.066 9.713 1.00 90.69 97 PHE A N 1
ATOM 757 C CA . PHE A 1 97 ? -13.954 -1.095 9.009 1.00 90.69 97 PHE A CA 1
ATOM 758 C C . PHE A 1 97 ? -15.403 -1.009 9.505 1.00 90.69 97 PHE A C 1
ATOM 760 O O . PHE A 1 97 ? -15.937 0.099 9.527 1.00 90.69 97 PHE A O 1
ATOM 767 N N . PRO A 1 98 ? -16.069 -2.099 9.944 1.00 90.12 98 PRO A N 1
ATOM 768 C CA . PRO A 1 98 ? -17.423 -1.999 10.490 1.00 90.12 98 PRO A CA 1
ATOM 769 C C . PRO A 1 98 ? -17.519 -1.125 11.747 1.00 90.12 98 PRO A C 1
ATOM 771 O O . PRO A 1 98 ? -18.607 -0.670 12.085 1.00 90.12 98 PRO A O 1
ATOM 774 N N . ARG A 1 99 ? -16.395 -0.881 12.433 1.00 86.12 99 ARG A N 1
ATOM 775 C CA . ARG A 1 99 ? -16.309 -0.023 13.624 1.00 86.12 99 ARG A CA 1
ATOM 776 C C . ARG A 1 99 ? -16.070 1.449 13.292 1.00 86.12 99 ARG A C 1
ATOM 778 O O . ARG A 1 99 ? -16.058 2.275 14.199 1.00 86.12 99 ARG A O 1
ATOM 785 N N . MET A 1 100 ? -15.862 1.779 12.019 1.00 84.62 100 MET A N 1
ATOM 786 C CA . MET A 1 100 ? -15.556 3.131 11.566 1.00 84.62 100 MET A CA 1
ATOM 787 C C . MET A 1 100 ? -16.791 3.783 10.949 1.00 84.62 100 MET A C 1
ATOM 789 O O . MET A 1 100 ? -17.510 3.166 10.159 1.00 84.62 100 MET A O 1
ATOM 793 N N . LYS A 1 101 ? -17.019 5.056 11.288 1.00 82.00 101 LYS A N 1
ATOM 794 C CA . LYS A 1 101 ? -18.109 5.856 10.709 1.00 82.00 101 LYS A CA 1
ATOM 795 C C . LYS A 1 101 ? -17.851 6.153 9.229 1.00 82.00 101 LYS A C 1
ATOM 797 O O . LYS A 1 101 ? -18.729 5.932 8.401 1.00 82.00 101 LYS A O 1
ATOM 802 N N . ASN A 1 102 ? -16.635 6.593 8.910 1.00 81.81 102 ASN A N 1
ATOM 803 C CA . ASN A 1 102 ? -16.164 6.778 7.542 1.00 81.81 102 ASN A CA 1
ATOM 804 C C . ASN A 1 102 ? -15.362 5.536 7.161 1.00 81.81 102 ASN A C 1
ATOM 806 O O . ASN A 1 102 ? -14.333 5.255 7.777 1.00 81.81 102 ASN A O 1
ATOM 810 N N . ARG A 1 103 ? -15.861 4.754 6.200 1.00 80.56 103 ARG A N 1
ATO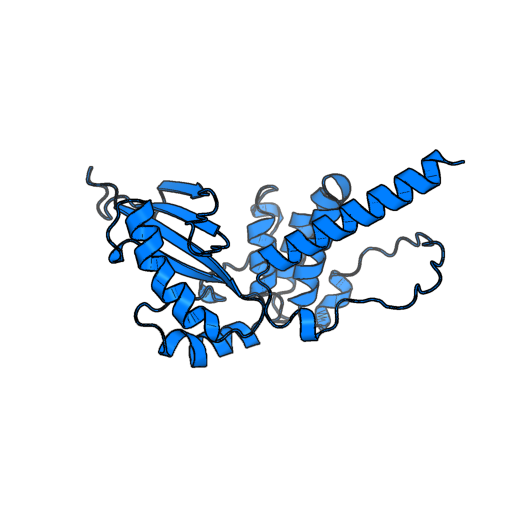M 811 C CA . ARG A 1 103 ? -15.209 3.501 5.810 1.00 80.56 103 ARG A CA 1
ATOM 812 C C . ARG A 1 103 ? -14.043 3.792 4.867 1.00 80.56 103 ARG A C 1
ATOM 814 O O . ARG A 1 103 ? -14.287 4.374 3.810 1.00 80.56 103 ARG A O 1
ATOM 821 N N . PRO A 1 104 ? -12.817 3.362 5.204 1.00 89.56 104 PRO A N 1
ATOM 822 C CA . PRO A 1 104 ? -11.706 3.441 4.274 1.00 89.56 104 PRO A CA 1
ATOM 823 C C . PRO A 1 104 ? -11.966 2.596 3.026 1.00 89.56 104 PRO A C 1
ATOM 825 O O . PRO A 1 104 ? -12.642 1.563 3.069 1.00 89.56 104 PRO A O 1
ATOM 828 N N . ILE A 1 105 ? -11.384 3.022 1.914 1.00 91.44 105 ILE A N 1
ATOM 829 C CA . ILE A 1 105 ? -11.317 2.256 0.678 1.00 91.44 105 ILE A CA 1
ATOM 830 C C . ILE A 1 105 ? -10.146 1.289 0.822 1.00 91.44 105 ILE A C 1
ATOM 832 O O . ILE A 1 105 ? -9.012 1.705 1.023 1.00 91.44 105 ILE A O 1
ATOM 836 N N . LEU A 1 106 ? -10.396 -0.012 0.705 1.00 91.88 106 LEU A N 1
ATOM 837 C CA . LEU A 1 106 ? -9.318 -0.996 0.653 1.00 91.88 106 LEU A CA 1
ATOM 838 C C . LEU A 1 106 ? -8.829 -1.161 -0.782 1.00 91.88 106 LEU A C 1
ATOM 840 O O . LEU A 1 106 ? -9.621 -1.446 -1.687 1.00 91.88 106 LEU A O 1
ATOM 844 N N . LEU A 1 107 ? -7.519 -1.057 -0.992 1.00 88.25 107 LEU A N 1
ATOM 845 C CA . LEU A 1 107 ? -6.914 -1.463 -2.249 1.00 88.25 107 LEU A CA 1
ATOM 846 C C . LEU A 1 107 ? -7.042 -2.987 -2.386 1.00 88.25 107 LEU A C 1
ATOM 848 O O . LEU A 1 107 ? -6.607 -3.759 -1.531 1.00 88.25 107 LEU A O 1
ATOM 852 N N . THR A 1 108 ? -7.682 -3.434 -3.464 1.00 86.56 108 THR A N 1
ATOM 853 C CA . THR A 1 108 ? -7.905 -4.853 -3.745 1.00 86.56 108 THR A CA 1
ATOM 854 C C . THR A 1 108 ? -7.369 -5.199 -5.124 1.00 86.56 108 THR A C 1
ATOM 856 O O . THR A 1 108 ? -7.054 -4.322 -5.929 1.00 86.56 108 THR A O 1
ATOM 859 N N . ARG A 1 109 ? -7.339 -6.498 -5.436 1.00 84.81 109 ARG A N 1
ATOM 860 C CA . ARG A 1 109 ? -6.939 -7.006 -6.757 1.00 84.81 109 ARG A CA 1
ATOM 861 C C . ARG A 1 109 ? -7.728 -6.386 -7.913 1.00 84.81 109 ARG A C 1
ATOM 863 O O . ARG A 1 109 ? -7.196 -6.315 -9.010 1.00 84.81 109 ARG A O 1
ATOM 870 N N . ALA A 1 110 ? -8.971 -5.954 -7.687 1.00 85.69 110 ALA A N 1
ATOM 871 C CA . ALA A 1 110 ? -9.800 -5.335 -8.721 1.00 85.69 110 ALA A CA 1
ATOM 872 C C . ALA A 1 110 ? -9.312 -3.933 -9.126 1.00 85.69 110 ALA A C 1
ATOM 874 O O . ALA A 1 110 ? -9.612 -3.477 -10.224 1.00 85.69 110 ALA A O 1
ATOM 875 N N . HIS A 1 111 ? -8.558 -3.261 -8.253 1.00 85.81 111 HIS A N 1
ATOM 876 C CA . HIS A 1 111 ? -8.035 -1.916 -8.489 1.00 85.81 111 HIS A CA 1
ATOM 877 C C . HIS A 1 111 ? -6.650 -1.923 -9.150 1.00 85.81 111 HIS A C 1
ATOM 879 O O . HIS A 1 111 ? -6.227 -0.907 -9.694 1.00 85.81 111 HIS A O 1
ATOM 885 N N . VAL A 1 112 ? -5.938 -3.054 -9.101 1.00 85.06 112 VAL A N 1
ATOM 886 C CA . VAL A 1 112 ? -4.575 -3.178 -9.625 1.00 85.06 112 VAL A CA 1
ATOM 887 C C . VAL A 1 112 ? -4.625 -3.912 -10.967 1.00 85.06 112 VAL A C 1
ATOM 889 O O . VAL A 1 112 ? -5.065 -5.065 -11.002 1.00 85.06 112 VAL A O 1
ATOM 892 N N . PRO A 1 113 ? -4.194 -3.298 -12.082 1.00 86.62 113 PRO A N 1
ATOM 893 C CA . PRO A 1 113 ? -4.164 -3.976 -13.372 1.00 86.62 113 PRO A CA 1
ATOM 894 C C . PRO A 1 113 ? -3.159 -5.130 -13.356 1.00 86.62 113 PRO A C 1
ATOM 896 O O . PRO A 1 113 ? -2.156 -5.082 -12.651 1.00 86.62 113 PRO A O 1
ATOM 899 N N . ARG A 1 114 ? -3.420 -6.164 -14.161 1.00 89.19 114 ARG A N 1
ATOM 900 C CA . ARG A 1 114 ? -2.424 -7.206 -14.422 1.00 89.19 114 ARG A CA 1
ATOM 901 C C . ARG A 1 114 ? -1.482 -6.725 -15.512 1.00 89.19 114 ARG A C 1
ATOM 903 O O . ARG A 1 114 ? -1.911 -6.506 -16.643 1.00 89.19 114 ARG A O 1
ATOM 910 N N . LEU A 1 115 ? -0.215 -6.587 -15.165 1.00 88.06 115 LEU A N 1
ATOM 911 C CA . LEU A 1 115 ? 0.832 -6.173 -16.087 1.00 88.06 115 LEU A CA 1
ATOM 912 C C . LEU A 1 115 ? 1.539 -7.426 -16.599 1.00 88.06 115 LEU A C 1
ATOM 914 O O . LEU A 1 115 ? 2.204 -8.124 -15.841 1.00 88.06 115 LEU A O 1
ATOM 918 N N . HIS A 1 116 ? 1.304 -7.772 -17.865 1.00 81.69 116 HIS A N 1
ATOM 919 C CA . HIS A 1 116 ? 1.756 -9.035 -18.463 1.00 81.69 116 HIS A CA 1
ATOM 920 C C . HIS A 1 116 ? 2.959 -8.875 -19.407 1.00 81.69 116 HIS A C 1
ATOM 922 O O . HIS A 1 116 ? 3.455 -9.882 -19.915 1.00 81.69 116 HIS A O 1
ATOM 928 N N . GLN A 1 117 ? 3.390 -7.642 -19.708 1.00 74.12 117 GLN A N 1
ATOM 929 C CA . GLN A 1 117 ? 4.417 -7.374 -20.721 1.00 74.12 117 GLN A CA 1
ATOM 930 C C . GLN A 1 117 ? 5.322 -6.191 -20.341 1.00 74.12 117 GLN A C 1
ATOM 932 O O . GLN A 1 117 ? 5.055 -5.059 -20.734 1.00 74.12 117 GLN A O 1
ATOM 937 N N . ALA A 1 118 ? 6.458 -6.466 -19.691 1.00 58.91 118 ALA A N 1
ATOM 938 C CA . ALA A 1 118 ? 7.459 -5.448 -19.328 1.00 58.91 118 ALA A CA 1
ATOM 939 C C . ALA A 1 118 ? 7.897 -4.551 -20.509 1.00 58.91 118 ALA A C 1
ATOM 941 O O . ALA A 1 118 ? 8.040 -3.341 -20.364 1.00 58.91 118 ALA A O 1
ATOM 942 N N . GLN A 1 119 ? 8.040 -5.122 -21.711 1.00 52.81 119 GLN A N 1
ATOM 943 C CA . GLN A 1 119 ? 8.535 -4.403 -22.895 1.00 52.81 119 GLN A CA 1
ATOM 944 C C . GLN A 1 119 ? 7.577 -3.336 -23.445 1.00 52.81 119 GLN A C 1
ATOM 946 O O . GLN A 1 119 ? 8.034 -2.392 -24.082 1.00 52.81 119 GLN A O 1
ATOM 951 N N . ARG A 1 120 ? 6.261 -3.456 -23.221 1.00 53.41 120 ARG A N 1
ATOM 952 C CA . ARG A 1 120 ? 5.294 -2.424 -23.651 1.00 53.41 120 ARG A CA 1
ATOM 953 C C . ARG A 1 120 ? 5.132 -1.303 -22.635 1.00 53.41 120 ARG A C 1
ATOM 955 O O . ARG A 1 120 ? 4.509 -0.291 -22.936 1.00 53.41 120 ARG A O 1
ATOM 962 N N . GLU A 1 121 ? 5.654 -1.509 -21.436 1.00 54.41 121 GLU A N 1
ATOM 963 C CA . GLU A 1 121 ? 5.359 -0.682 -20.277 1.00 54.41 121 GLU A CA 1
ATOM 964 C C . GLU A 1 121 ? 6.477 0.316 -19.954 1.00 54.41 121 GLU A C 1
ATOM 966 O O . GLU A 1 121 ? 6.209 1.341 -19.334 1.00 54.41 121 GLU A O 1
ATOM 971 N N . GLY A 1 122 ? 7.680 0.099 -20.494 1.00 52.28 122 GLY A N 1
ATOM 972 C CA . GLY A 1 122 ? 8.807 1.026 -20.407 1.00 52.28 122 GLY A CA 1
ATOM 973 C C . GLY A 1 122 ? 9.542 0.981 -19.057 1.00 52.28 122 GLY A C 1
ATOM 974 O O . GLY A 1 122 ? 9.003 0.485 -18.069 1.00 52.28 122 GLY A O 1
ATOM 975 N N . PRO A 1 123 ? 10.778 1.510 -18.993 1.00 54.22 123 PRO A N 1
ATOM 976 C CA . PRO A 1 123 ? 11.636 1.450 -17.801 1.00 54.22 123 PRO A CA 1
ATOM 977 C C . PRO A 1 123 ? 11.106 2.245 -16.591 1.00 54.22 123 PRO A C 1
ATOM 979 O O . PRO A 1 123 ? 11.568 2.039 -15.478 1.00 54.22 123 PRO A O 1
ATOM 982 N N . ASN A 1 124 ? 10.099 3.105 -16.774 1.00 63.38 124 ASN A N 1
A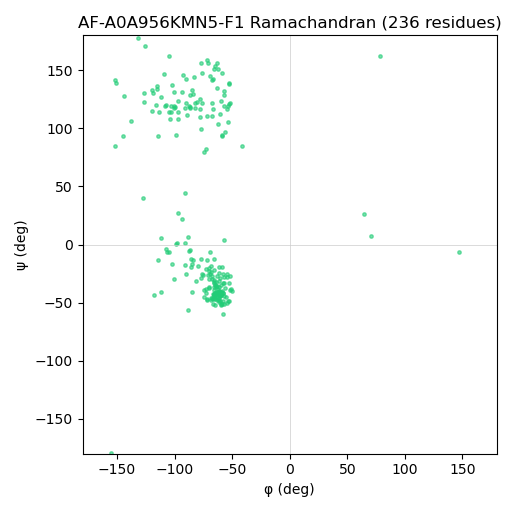TOM 983 C CA . ASN A 1 124 ? 9.554 3.973 -15.720 1.00 63.38 124 ASN A CA 1
ATOM 984 C C . ASN A 1 124 ? 8.350 3.358 -14.979 1.00 63.38 124 ASN A C 1
ATOM 986 O O . ASN A 1 124 ? 7.507 4.091 -14.462 1.00 63.38 124 ASN A O 1
ATOM 990 N N . ARG A 1 125 ? 8.191 2.028 -14.995 1.00 77.12 125 ARG A N 1
ATOM 991 C CA . ARG A 1 125 ? 7.037 1.344 -14.377 1.00 77.12 125 ARG A CA 1
ATOM 992 C C . ARG A 1 125 ? 7.441 0.227 -13.416 1.00 77.12 125 ARG A C 1
ATOM 994 O O . ARG A 1 125 ? 6.770 -0.801 -13.357 1.00 77.12 125 ARG A O 1
ATOM 1001 N N . ILE A 1 126 ? 8.493 0.464 -12.637 1.00 88.06 126 ILE A N 1
ATOM 1002 C CA . ILE A 1 126 ? 8.967 -0.430 -11.572 1.00 88.06 126 ILE A CA 1
ATOM 1003 C C . ILE A 1 126 ? 7.853 -0.664 -10.545 1.00 88.06 126 ILE A C 1
ATOM 1005 O O . ILE A 1 126 ? 7.365 -1.783 -10.392 1.00 88.06 126 ILE A O 1
ATOM 1009 N N . GLU A 1 127 ? 7.366 0.397 -9.907 1.00 87.31 127 GLU A N 1
ATOM 1010 C CA . GLU A 1 127 ? 6.395 0.326 -8.815 1.00 87.31 127 GLU A CA 1
ATOM 1011 C C . GLU A 1 127 ? 5.038 -0.241 -9.269 1.00 87.31 127 GLU A C 1
ATOM 1013 O O . GLU A 1 127 ? 4.507 -1.120 -8.584 1.00 87.31 127 GLU A O 1
ATOM 1018 N N . PRO A 1 128 ? 4.470 0.149 -10.434 1.00 87.25 128 PRO A N 1
ATOM 1019 C CA . PRO A 1 128 ? 3.283 -0.509 -10.975 1.00 87.25 128 PRO A CA 1
ATOM 1020 C C . PRO A 1 128 ? 3.471 -2.013 -11.206 1.00 87.25 128 PRO A C 1
ATOM 1022 O O . PRO A 1 128 ? 2.563 -2.790 -10.898 1.00 87.25 128 PRO A O 1
ATOM 1025 N N . ALA A 1 129 ? 4.626 -2.438 -11.733 1.00 89.81 129 ALA A N 1
ATOM 1026 C CA . ALA A 1 129 ? 4.912 -3.845 -12.004 1.00 89.81 129 ALA A CA 1
ATOM 1027 C C . ALA A 1 129 ? 5.039 -4.654 -10.707 1.00 89.81 129 ALA A C 1
ATOM 1029 O O . ALA A 1 129 ? 4.391 -5.698 -10.577 1.00 89.81 129 ALA A O 1
ATOM 1030 N N . VAL A 1 130 ? 5.774 -4.132 -9.721 1.00 90.75 130 VAL A N 1
ATOM 1031 C CA . VAL A 1 130 ? 5.884 -4.713 -8.374 1.00 90.75 130 VAL A CA 1
ATOM 1032 C C . VAL A 1 130 ? 4.501 -4.834 -7.730 1.00 90.75 130 VAL A C 1
ATOM 1034 O O . VAL A 1 130 ? 4.115 -5.919 -7.293 1.00 90.75 130 VAL A O 1
ATOM 1037 N N . LEU A 1 131 ? 3.693 -3.769 -7.751 1.00 89.50 131 LEU A N 1
ATOM 1038 C CA . LEU A 1 131 ? 2.341 -3.783 -7.186 1.00 89.50 131 LEU A CA 1
ATOM 1039 C C . LEU A 1 131 ? 1.435 -4.809 -7.886 1.00 89.50 131 LEU A C 1
ATOM 1041 O O . LEU A 1 131 ? 0.679 -5.530 -7.231 1.00 89.50 131 LEU A O 1
ATOM 1045 N N . SER A 1 132 ? 1.530 -4.923 -9.213 1.00 90.06 132 SER A N 1
ATOM 1046 C CA . SER A 1 132 ? 0.814 -5.945 -9.979 1.00 90.06 132 SER A CA 1
ATOM 1047 C C . SER A 1 132 ? 1.217 -7.360 -9.548 1.00 90.06 132 SER A C 1
ATOM 1049 O O . SER A 1 132 ? 0.342 -8.206 -9.346 1.00 90.06 132 SER A O 1
ATOM 1051 N N . ALA A 1 133 ? 2.510 -7.633 -9.354 1.00 91.38 133 ALA A N 1
ATOM 1052 C CA . ALA A 1 133 ? 2.975 -8.923 -8.845 1.00 91.38 133 ALA A CA 1
ATOM 1053 C C . ALA A 1 133 ? 2.489 -9.196 -7.416 1.00 91.38 133 ALA A C 1
ATOM 1055 O O . ALA A 1 133 ? 1.974 -10.284 -7.165 1.00 91.38 133 ALA A O 1
ATOM 1056 N N . ILE A 1 134 ? 2.524 -8.206 -6.518 1.00 90.06 134 ILE A N 1
ATOM 1057 C CA . ILE A 1 134 ? 2.024 -8.348 -5.141 1.00 90.06 134 ILE A CA 1
ATOM 1058 C C . ILE A 1 134 ? 0.550 -8.774 -5.122 1.00 90.06 134 ILE A C 1
ATOM 1060 O O . ILE A 1 134 ? 0.140 -9.668 -4.379 1.00 90.06 134 ILE A O 1
ATOM 1064 N N . TYR A 1 135 ? -0.276 -8.153 -5.965 1.00 89.62 135 TYR A N 1
ATOM 1065 C CA . TYR A 1 135 ? -1.710 -8.424 -5.965 1.00 89.62 135 TYR A CA 1
ATOM 1066 C C . TYR A 1 135 ? -2.089 -9.687 -6.744 1.00 89.62 135 TYR A C 1
ATOM 1068 O O . TYR A 1 135 ? -3.052 -10.355 -6.356 1.00 89.62 135 TYR A O 1
ATOM 1076 N N . HIS A 1 136 ? -1.357 -10.059 -7.797 1.00 90.44 136 HIS A N 1
ATOM 1077 C CA . HIS A 1 136 ? -1.762 -11.136 -8.715 1.00 90.44 136 HIS A CA 1
ATOM 1078 C C . HIS A 1 136 ? -0.860 -12.375 -8.705 1.00 90.44 136 HIS A C 1
ATOM 1080 O O . HIS A 1 136 ? -1.289 -13.413 -9.213 1.00 90.44 136 HIS A O 1
ATOM 1086 N N . GLY A 1 137 ? 0.332 -12.304 -8.110 1.00 89.75 137 GLY A N 1
ATOM 1087 C CA . GLY A 1 137 ? 1.371 -13.341 -8.161 1.00 89.75 137 GLY A CA 1
ATOM 1088 C C . GLY A 1 137 ? 1.005 -14.659 -7.479 1.00 89.75 137 GLY A C 1
ATOM 1089 O O . GLY A 1 137 ? 1.535 -15.703 -7.846 1.00 89.75 137 GLY A O 1
ATOM 1090 N N . ARG A 1 138 ? 0.042 -14.644 -6.549 1.00 89.12 138 ARG A N 1
ATOM 1091 C CA . ARG A 1 138 ? -0.405 -15.851 -5.833 1.00 89.12 138 ARG A CA 1
ATOM 1092 C C . ARG A 1 138 ? -1.228 -16.822 -6.689 1.00 89.12 138 ARG A C 1
ATOM 1094 O O . ARG A 1 138 ? -1.474 -17.935 -6.251 1.00 89.12 138 ARG A O 1
ATOM 1101 N N . ASP A 1 139 ? -1.707 -16.417 -7.865 1.00 88.62 139 ASP A N 1
ATOM 1102 C CA . ASP A 1 139 ? -2.385 -17.332 -8.796 1.00 88.62 139 ASP A CA 1
ATOM 1103 C C . ASP A 1 139 ? -1.338 -17.954 -9.737 1.00 88.62 139 ASP A C 1
ATOM 1105 O O . ASP A 1 139 ? -0.680 -17.198 -10.459 1.00 88.62 139 ASP A O 1
ATOM 1109 N N . PRO A 1 140 ? -1.193 -19.293 -9.789 1.00 87.50 140 PRO A N 1
ATOM 1110 C CA . PRO A 1 140 ? -0.193 -19.968 -10.620 1.00 87.50 140 PRO A CA 1
ATOM 1111 C C . PRO A 1 140 ? -0.322 -19.648 -12.118 1.00 87.50 140 PRO A C 1
ATOM 1113 O O . PRO A 1 140 ? 0.641 -19.785 -12.862 1.00 87.50 140 PRO A O 1
ATOM 1116 N N . ARG A 1 141 ? -1.477 -19.158 -12.590 1.00 87.94 141 ARG A N 1
ATOM 1117 C CA . ARG A 1 141 ? -1.669 -18.739 -13.991 1.00 87.94 141 ARG A CA 1
ATOM 1118 C C . ARG A 1 141 ? -1.038 -17.380 -14.314 1.00 87.94 141 ARG A C 1
ATOM 1120 O O . ARG A 1 141 ? -0.920 -17.027 -15.484 1.00 87.94 141 ARG A O 1
ATOM 1127 N N . ASN A 1 142 ? -0.622 -16.613 -13.305 1.00 90.56 142 ASN A N 1
ATOM 1128 C CA . ASN A 1 142 ? -0.101 -15.252 -13.458 1.00 90.56 142 ASN A CA 1
ATOM 1129 C C . ASN A 1 142 ? 1.436 -15.176 -13.497 1.00 90.56 142 ASN A C 1
ATOM 1131 O O . ASN A 1 142 ? 1.998 -14.126 -13.192 1.00 90.56 142 ASN A O 1
ATOM 1135 N N . VAL A 1 143 ? 2.129 -16.235 -13.936 1.00 90.25 143 VAL A N 1
ATOM 1136 C CA . VAL A 1 143 ? 3.605 -16.242 -14.072 1.00 90.25 143 VAL A CA 1
ATOM 1137 C C . VAL A 1 143 ? 4.111 -15.046 -14.886 1.00 90.25 143 VAL A C 1
ATOM 1139 O O . VAL A 1 143 ? 5.106 -14.419 -14.530 1.00 90.25 143 VAL A O 1
ATOM 1142 N N . ALA A 1 144 ? 3.400 -14.670 -15.955 1.00 88.62 144 ALA A N 1
ATOM 1143 C CA . ALA A 1 144 ? 3.759 -13.517 -16.785 1.00 88.62 144 ALA A CA 1
ATOM 1144 C C . ALA A 1 144 ? 3.775 -12.186 -16.009 1.00 88.62 144 ALA A C 1
ATOM 1146 O O . ALA A 1 144 ? 4.544 -11.293 -16.356 1.00 88.62 144 ALA A O 1
ATOM 1147 N N . VAL A 1 145 ? 2.960 -12.059 -14.954 1.00 91.12 145 VAL A N 1
ATOM 1148 C CA . VAL A 1 145 ? 2.945 -10.871 -14.090 1.00 91.12 145 VAL A CA 1
ATOM 1149 C C . VAL A 1 145 ? 4.199 -10.810 -13.226 1.00 91.12 145 VAL A C 1
ATOM 1151 O O . VAL A 1 145 ? 4.865 -9.780 -13.185 1.00 91.12 145 VAL A O 1
ATOM 1154 N N . VAL A 1 146 ? 4.555 -11.926 -12.587 1.00 91.56 146 VAL A N 1
ATOM 1155 C CA . VAL A 1 146 ? 5.762 -12.025 -11.753 1.00 91.56 146 VAL A CA 1
ATOM 1156 C C . VAL A 1 146 ? 7.014 -11.766 -12.592 1.00 91.56 146 VAL A C 1
ATOM 1158 O O . VAL A 1 146 ? 7.838 -10.933 -12.229 1.00 91.56 146 VAL A O 1
ATOM 1161 N N . ARG A 1 147 ? 7.113 -12.386 -13.774 1.00 90.06 147 ARG A N 1
ATOM 1162 C CA . ARG A 1 147 ? 8.229 -12.150 -14.706 1.00 90.06 147 ARG A CA 1
ATOM 1163 C C . ARG A 1 147 ? 8.310 -10.701 -15.179 1.00 90.06 147 ARG A C 1
ATOM 1165 O O . ARG A 1 147 ? 9.407 -10.184 -15.348 1.00 90.06 147 ARG A O 1
ATOM 1172 N N . THR A 1 148 ? 7.166 -10.051 -15.392 1.00 89.06 148 THR A N 1
ATOM 1173 C CA . THR A 1 148 ? 7.119 -8.633 -15.774 1.00 89.06 148 THR A CA 1
ATOM 1174 C C . THR A 1 148 ? 7.671 -7.742 -14.664 1.00 89.06 148 THR A C 1
ATOM 1176 O O . THR A 1 148 ? 8.449 -6.842 -14.958 1.00 89.06 148 THR A O 1
ATOM 1179 N N . ALA A 1 149 ? 7.337 -8.024 -13.403 1.00 91.06 149 ALA A N 1
ATOM 1180 C CA . ALA A 1 149 ? 7.879 -7.295 -12.260 1.00 91.06 149 ALA A CA 1
ATOM 1181 C C . ALA A 1 149 ? 9.387 -7.511 -12.088 1.00 91.06 149 ALA A C 1
ATOM 1183 O O . ALA A 1 149 ? 10.122 -6.538 -11.966 1.00 91.06 149 ALA A O 1
ATOM 1184 N N . LEU A 1 150 ? 9.860 -8.759 -12.176 1.00 90.69 150 LEU A N 1
ATOM 1185 C CA . LEU A 1 150 ? 11.295 -9.067 -12.113 1.00 90.69 150 LEU A CA 1
ATOM 1186 C C . LEU A 1 150 ? 12.081 -8.365 -13.230 1.00 90.69 150 LEU A C 1
ATOM 1188 O O . LEU A 1 150 ? 13.121 -7.767 -12.979 1.00 90.69 150 LEU A O 1
ATOM 1192 N N . ALA A 1 151 ? 11.554 -8.373 -14.457 1.00 88.56 151 ALA A N 1
ATOM 1193 C CA . ALA A 1 151 ? 12.171 -7.669 -15.577 1.00 88.56 151 ALA A CA 1
ATOM 1194 C C . ALA A 1 151 ? 12.170 -6.142 -15.395 1.00 88.56 151 ALA A C 1
ATOM 1196 O O . ALA A 1 151 ? 13.093 -5.479 -15.860 1.00 88.56 151 ALA A O 1
ATOM 1197 N N . ALA A 1 152 ? 11.150 -5.582 -14.736 1.00 88.81 152 ALA A N 1
ATOM 1198 C CA . ALA A 1 152 ? 11.078 -4.152 -14.457 1.00 88.81 152 ALA A CA 1
ATOM 1199 C C . ALA A 1 152 ? 12.110 -3.716 -13.408 1.00 88.81 152 ALA A C 1
ATOM 1201 O O . ALA A 1 152 ? 12.677 -2.638 -13.548 1.00 88.81 152 ALA A O 1
ATOM 1202 N N . ILE A 1 153 ? 12.378 -4.548 -12.393 1.00 90.50 153 ILE A N 1
ATOM 1203 C CA . ILE A 1 153 ? 13.358 -4.228 -11.344 1.00 90.50 153 ILE A CA 1
ATOM 1204 C C . ILE A 1 153 ? 14.799 -4.579 -11.728 1.00 90.50 153 ILE A C 1
ATOM 1206 O O . ILE A 1 153 ? 15.713 -4.074 -11.095 1.00 90.50 153 ILE A O 1
ATOM 1210 N N . ALA A 1 154 ? 15.024 -5.408 -12.753 1.00 89.31 154 ALA A N 1
ATOM 1211 C CA . ALA A 1 154 ? 16.363 -5.852 -13.157 1.00 89.31 154 ALA A CA 1
ATOM 1212 C C . ALA A 1 154 ? 17.394 -4.713 -13.342 1.00 89.31 154 ALA A C 1
ATOM 1214 O O . ALA A 1 154 ? 18.519 -4.869 -12.882 1.00 89.31 154 ALA A O 1
ATOM 1215 N N . PRO A 1 155 ? 17.060 -3.540 -13.924 1.00 88.38 155 PRO A N 1
ATOM 1216 C CA . PRO A 1 155 ? 18.015 -2.433 -14.018 1.00 88.38 155 PRO A CA 1
ATOM 1217 C C . PRO A 1 155 ? 18.501 -1.899 -12.662 1.00 88.38 155 PRO A C 1
ATOM 1219 O O . PRO A 1 155 ? 19.582 -1.319 -12.602 1.00 88.38 155 PRO A O 1
ATOM 1222 N N . LEU A 1 156 ? 17.722 -2.080 -11.586 1.00 87.81 156 LEU A N 1
ATOM 1223 C CA . LEU A 1 156 ? 18.104 -1.655 -10.239 1.00 87.81 156 LEU A CA 1
ATOM 1224 C C . LEU A 1 156 ? 19.263 -2.480 -9.682 1.00 87.81 156 LEU A C 1
ATOM 1226 O O . LEU A 1 156 ? 20.008 -1.959 -8.867 1.00 87.81 156 LEU A O 1
ATOM 1230 N N . GLU A 1 157 ? 19.486 -3.705 -10.159 1.00 88.69 157 GLU A N 1
ATOM 1231 C CA . GLU A 1 157 ? 20.584 -4.566 -9.694 1.00 88.69 157 GLU A CA 1
ATOM 1232 C C . GLU A 1 157 ? 21.953 -3.866 -9.750 1.00 88.69 157 GLU A C 1
ATOM 1234 O O . GLU A 1 157 ? 22.803 -4.080 -8.890 1.00 88.69 157 GLU A O 1
ATOM 1239 N N . HIS A 1 158 ? 22.150 -2.978 -10.729 1.00 86.62 158 HIS A N 1
ATOM 1240 C CA . HIS A 1 158 ? 23.394 -2.225 -10.911 1.00 86.62 158 HIS A CA 1
ATOM 1241 C C . HIS A 1 158 ? 23.300 -0.744 -10.513 1.00 86.62 158 HIS A C 1
ATOM 1243 O O . HIS A 1 158 ? 24.309 -0.042 -10.564 1.00 86.62 158 HIS A O 1
ATOM 1249 N N . VAL A 1 159 ? 22.107 -0.247 -10.170 1.00 87.88 159 VAL A N 1
ATOM 1250 C CA . VAL A 1 159 ? 21.856 1.179 -9.881 1.00 87.88 159 VAL A CA 1
ATOM 1251 C C . VAL A 1 159 ? 21.536 1.406 -8.406 1.00 87.88 159 VAL A C 1
ATOM 1253 O O . VAL A 1 159 ? 22.012 2.374 -7.824 1.00 87.88 159 VAL A O 1
ATOM 1256 N N . ASP A 1 160 ? 20.742 0.518 -7.815 1.00 88.69 160 ASP A N 1
ATOM 1257 C CA . ASP A 1 160 ? 20.285 0.564 -6.430 1.00 88.69 160 ASP A CA 1
ATOM 1258 C C . ASP A 1 160 ? 20.036 -0.873 -5.942 1.00 88.69 160 ASP A C 1
ATOM 1260 O O . ASP A 1 160 ? 18.937 -1.429 -6.042 1.00 88.69 160 ASP A O 1
ATOM 1264 N N . HIS A 1 161 ? 21.117 -1.507 -5.486 1.00 86.94 161 HIS A N 1
ATOM 1265 C CA . HIS A 1 161 ? 21.129 -2.919 -5.115 1.00 86.94 161 HIS A CA 1
ATOM 1266 C C . HIS A 1 161 ? 20.218 -3.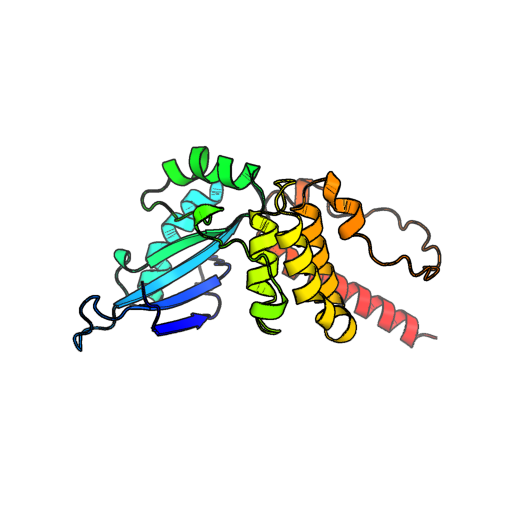211 -3.910 1.00 86.94 161 HIS A C 1
ATOM 1268 O O . HIS A 1 161 ? 19.570 -4.255 -3.869 1.00 86.94 161 HIS A O 1
ATOM 1274 N N . GLU A 1 162 ? 20.120 -2.284 -2.956 1.00 87.25 162 GLU A N 1
ATOM 1275 C CA . GLU A 1 162 ? 19.239 -2.414 -1.790 1.00 87.25 162 GLU A CA 1
ATOM 1276 C C . GLU A 1 162 ? 17.768 -2.428 -2.227 1.00 87.25 162 GLU A C 1
ATOM 1278 O O . GLU A 1 162 ? 17.043 -3.385 -1.942 1.00 87.25 162 GLU A O 1
ATOM 1283 N N . LEU A 1 163 ? 17.351 -1.439 -3.027 1.00 85.88 163 LEU A N 1
ATOM 1284 C CA . LEU A 1 163 ? 15.979 -1.357 -3.530 1.00 85.88 163 LEU A CA 1
ATOM 1285 C C . LEU A 1 163 ? 15.611 -2.546 -4.430 1.00 85.88 163 LEU A C 1
ATOM 1287 O O . LEU A 1 163 ? 14.474 -3.034 -4.403 1.00 85.88 163 LEU A O 1
ATOM 1291 N N . TYR A 1 164 ? 16.570 -3.044 -5.217 1.00 89.06 164 TYR A N 1
ATOM 1292 C CA . TYR A 1 164 ? 16.403 -4.274 -5.987 1.00 89.06 164 TYR A CA 1
ATOM 1293 C C . TYR A 1 164 ? 16.038 -5.457 -5.082 1.00 89.06 164 TYR A C 1
ATOM 1295 O O . TYR A 1 164 ? 15.040 -6.136 -5.346 1.00 89.06 164 TYR A O 1
ATOM 1303 N N . HIS A 1 165 ? 16.796 -5.687 -4.004 1.00 87.12 165 HIS A N 1
ATOM 1304 C CA . HIS A 1 165 ? 16.538 -6.791 -3.072 1.00 87.12 165 HIS A CA 1
ATOM 1305 C C . HIS A 1 165 ? 15.205 -6.643 -2.348 1.00 87.12 165 HIS A C 1
ATOM 1307 O O . HIS A 1 165 ? 14.462 -7.622 -2.259 1.00 87.12 165 HIS A O 1
ATOM 1313 N N . GLU A 1 166 ? 14.841 -5.434 -1.918 1.00 88.00 166 GLU A N 1
ATOM 1314 C CA . GLU A 1 166 ? 13.544 -5.177 -1.283 1.00 88.00 166 GLU A CA 1
ATOM 1315 C C . GLU A 1 166 ? 12.366 -5.516 -2.212 1.00 88.00 166 GLU A C 1
ATOM 1317 O O . GLU A 1 166 ? 11.463 -6.278 -1.847 1.00 88.00 166 GLU A O 1
ATOM 1322 N N . TYR A 1 167 ? 12.365 -5.002 -3.447 1.00 90.19 167 TYR A N 1
ATOM 1323 C CA . TYR A 1 167 ? 11.288 -5.293 -4.396 1.00 90.19 167 TYR A CA 1
ATOM 1324 C C . TYR A 1 167 ? 11.245 -6.756 -4.803 1.00 90.19 167 TYR A C 1
ATOM 1326 O O . TYR A 1 167 ? 10.164 -7.341 -4.920 1.00 90.19 167 TYR A O 1
ATOM 1334 N N . ARG A 1 168 ? 12.409 -7.367 -4.993 1.00 90.31 168 ARG A N 1
ATOM 1335 C CA . ARG A 1 168 ? 12.519 -8.788 -5.293 1.00 90.31 168 ARG A CA 1
ATOM 1336 C C . ARG A 1 168 ? 11.944 -9.640 -4.166 1.00 90.31 168 ARG A C 1
ATOM 1338 O O . ARG A 1 168 ? 11.200 -10.582 -4.446 1.00 90.31 168 ARG A O 1
ATOM 1345 N N . GLN A 1 169 ? 12.228 -9.282 -2.916 1.00 87.50 169 GLN A N 1
ATOM 1346 C CA . GLN A 1 169 ? 11.691 -9.946 -1.735 1.00 87.50 169 GLN A CA 1
ATOM 1347 C C . GLN A 1 169 ? 10.165 -9.839 -1.674 1.00 87.50 169 GLN A C 1
ATOM 1349 O O . GLN A 1 169 ? 9.479 -10.851 -1.531 1.00 87.50 169 GLN A O 1
ATOM 1354 N N . LEU A 1 170 ? 9.617 -8.643 -1.899 1.00 87.12 170 LEU A N 1
ATOM 1355 C CA . LEU A 1 170 ? 8.167 -8.430 -1.956 1.00 87.12 170 LEU A CA 1
ATOM 1356 C C . LEU A 1 170 ? 7.489 -9.253 -3.061 1.00 87.12 170 LEU A C 1
ATOM 1358 O O . LEU A 1 170 ? 6.410 -9.813 -2.851 1.00 87.12 170 LEU A O 1
ATOM 1362 N N . ILE A 1 171 ? 8.110 -9.342 -4.242 1.00 90.19 171 ILE A N 1
ATOM 1363 C CA . ILE A 1 171 ? 7.613 -10.171 -5.349 1.00 90.19 171 ILE A CA 1
ATOM 1364 C C . ILE A 1 171 ? 7.631 -11.653 -4.956 1.00 90.19 171 ILE A C 1
ATOM 1366 O O . ILE A 1 171 ? 6.650 -12.356 -5.213 1.00 90.19 171 ILE A O 1
ATOM 1370 N N . ARG A 1 172 ? 8.717 -12.123 -4.326 1.00 88.56 172 ARG A N 1
ATOM 1371 C CA . ARG A 1 172 ? 8.874 -13.508 -3.858 1.00 88.56 172 ARG A CA 1
ATOM 137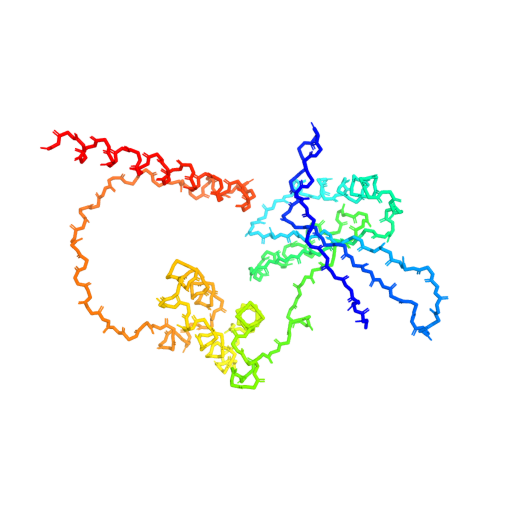2 C C . ARG A 1 172 ? 7.774 -13.893 -2.878 1.00 88.56 172 ARG A C 1
ATOM 1374 O O . ARG A 1 172 ? 7.096 -14.894 -3.092 1.00 88.56 172 ARG A O 1
ATOM 1381 N N . ASP A 1 173 ? 7.558 -13.071 -1.860 1.00 84.31 173 ASP A N 1
ATOM 1382 C CA . ASP A 1 173 ? 6.612 -13.367 -0.780 1.00 84.31 173 ASP A CA 1
ATOM 1383 C C . ASP A 1 173 ? 5.157 -13.375 -1.272 1.00 84.31 173 ASP A C 1
ATOM 1385 O O . ASP A 1 173 ? 4.299 -14.085 -0.741 1.00 84.31 173 ASP A O 1
ATOM 1389 N N . ALA A 1 174 ? 4.869 -12.617 -2.332 1.00 85.56 174 ALA A N 1
ATOM 1390 C CA . ALA A 1 174 ? 3.552 -12.581 -2.953 1.00 85.56 174 ALA A CA 1
ATOM 1391 C C . ALA A 1 174 ? 3.307 -13.683 -3.998 1.00 85.56 174 ALA A C 1
ATOM 1393 O O . ALA A 1 174 ? 2.147 -13.951 -4.349 1.00 85.56 174 ALA A O 1
ATOM 1394 N N . ALA A 1 175 ? 4.362 -14.302 -4.530 1.00 88.56 175 ALA A N 1
ATOM 1395 C CA . ALA A 1 175 ? 4.252 -15.283 -5.597 1.00 88.56 175 ALA A CA 1
ATOM 1396 C C . ALA A 1 175 ? 3.648 -16.616 -5.121 1.00 88.56 175 ALA A C 1
ATOM 1398 O O . ALA A 1 175 ? 3.599 -16.965 -3.935 1.00 88.56 175 ALA A O 1
ATOM 1399 N N . HIS A 1 176 ? 3.125 -17.383 -6.074 1.00 87.94 176 HIS A N 1
ATOM 1400 C CA . HIS A 1 176 ? 2.780 -18.779 -5.836 1.00 87.94 176 HIS A CA 1
ATOM 1401 C C . HIS A 1 176 ? 4.063 -19.603 -5.641 1.00 87.94 176 HIS A C 1
ATOM 1403 O O . HIS A 1 176 ? 5.063 -19.348 -6.307 1.00 87.94 176 HIS A O 1
ATOM 1409 N N . THR A 1 177 ? 4.030 -20.611 -4.766 1.00 85.44 177 THR A N 1
ATOM 1410 C CA . THR A 1 177 ? 5.196 -21.461 -4.446 1.00 85.44 177 THR A CA 1
ATOM 1411 C C . THR A 1 177 ? 5.784 -22.146 -5.680 1.00 85.44 177 THR A C 1
ATOM 1413 O O . THR A 1 177 ? 6.996 -22.277 -5.801 1.00 85.44 177 THR A O 1
ATOM 1416 N N . ASP A 1 178 ? 4.941 -22.490 -6.651 1.00 85.44 178 ASP A N 1
ATOM 1417 C CA . ASP A 1 178 ? 5.360 -23.112 -7.918 1.00 85.44 178 ASP A CA 1
ATOM 1418 C C . ASP A 1 178 ? 6.149 -22.159 -8.835 1.00 85.44 178 ASP A C 1
ATOM 1420 O O . ASP A 1 178 ? 6.630 -22.565 -9.889 1.00 85.44 178 ASP A O 1
ATOM 1424 N N . MET A 1 179 ? 6.254 -20.874 -8.480 1.00 83.94 179 MET A N 1
ATOM 1425 C CA . MET A 1 179 ? 7.013 -19.881 -9.241 1.00 83.94 179 MET A CA 1
ATOM 1426 C C . MET A 1 179 ? 8.419 -19.634 -8.683 1.00 83.94 179 MET A C 1
ATOM 1428 O O . MET A 1 179 ? 9.134 -18.794 -9.226 1.00 83.94 179 MET A O 1
ATOM 1432 N N . THR A 1 180 ? 8.820 -20.339 -7.620 1.00 74.31 180 THR A N 1
ATOM 1433 C CA . THR A 1 180 ? 10.084 -20.094 -6.902 1.00 74.31 180 THR A CA 1
ATOM 1434 C C . THR A 1 180 ? 11.302 -20.177 -7.826 1.00 74.31 180 THR A C 1
ATOM 1436 O O . THR A 1 180 ? 12.181 -19.324 -7.738 1.00 74.31 180 THR A O 1
ATOM 1439 N N . ASP A 1 181 ? 11.301 -21.101 -8.790 1.00 72.38 181 ASP A N 1
ATOM 1440 C CA . ASP A 1 181 ? 12.398 -21.291 -9.751 1.00 72.38 181 ASP A CA 1
ATOM 1441 C C . ASP A 1 181 ? 12.622 -20.075 -10.667 1.00 72.38 181 ASP A C 1
ATOM 1443 O O . ASP A 1 181 ? 13.735 -19.823 -11.117 1.00 72.38 181 ASP A O 1
ATOM 1447 N N . TYR A 1 182 ? 11.580 -19.274 -10.923 1.00 67.75 182 TYR A N 1
ATOM 1448 C CA . TYR A 1 182 ? 11.682 -18.045 -11.723 1.00 67.75 182 TYR A CA 1
ATOM 1449 C C . TYR A 1 182 ? 12.152 -16.839 -10.903 1.00 67.75 182 TYR A C 1
ATOM 1451 O O . TYR A 1 182 ? 12.448 -15.791 -11.475 1.00 67.75 182 TYR A O 1
ATOM 1459 N N . ILE A 1 183 ? 12.148 -16.971 -9.575 1.00 70.50 183 ILE A N 1
ATOM 1460 C CA . ILE A 1 183 ? 12.451 -15.920 -8.600 1.00 70.50 183 ILE A CA 1
ATOM 1461 C C . ILE A 1 183 ? 13.774 -16.235 -7.887 1.00 70.50 183 ILE A C 1
ATOM 1463 O O . ILE A 1 183 ? 14.163 -15.515 -6.976 1.00 70.50 183 ILE A O 1
ATOM 1467 N N . GLN A 1 184 ? 14.516 -17.279 -8.262 1.00 60.81 184 GLN A N 1
ATOM 1468 C CA . GLN A 1 184 ? 15.896 -17.459 -7.802 1.00 60.81 184 GLN A CA 1
ATOM 1469 C C . GLN A 1 184 ? 16.858 -16.635 -8.673 1.00 60.81 184 GLN A C 1
ATOM 1471 O O . GLN A 1 184 ? 16.581 -16.437 -9.858 1.00 60.81 184 GLN A O 1
ATOM 1476 N N . PRO A 1 185 ? 17.939 -16.066 -8.104 1.00 52.88 185 PRO A N 1
ATOM 1477 C CA . PRO A 1 185 ? 18.974 -15.462 -8.930 1.00 52.88 185 PRO A CA 1
ATOM 1478 C C . PR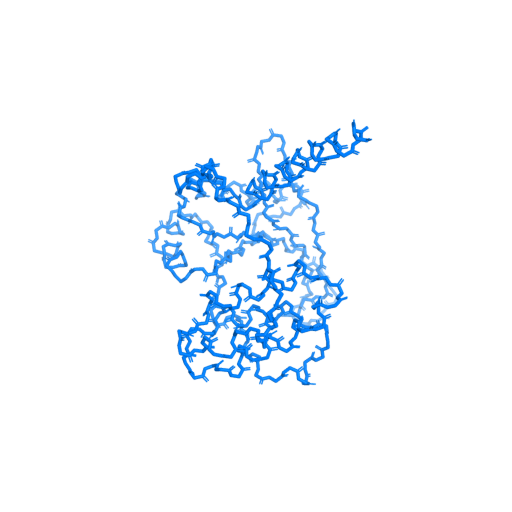O A 1 185 ? 19.604 -16.577 -9.781 1.00 52.88 185 PRO A C 1
ATOM 1480 O O . PRO A 1 185 ? 19.555 -17.742 -9.369 1.00 52.88 185 PRO A O 1
ATOM 1483 N N . PRO A 1 186 ? 20.218 -16.282 -10.941 1.00 44.88 186 PRO A N 1
ATOM 1484 C CA . PRO A 1 186 ? 21.269 -17.174 -11.408 1.00 44.88 186 PRO A CA 1
ATOM 1485 C C . PRO A 1 186 ? 22.255 -17.320 -10.243 1.00 44.88 186 PRO A C 1
ATOM 1487 O O . PRO A 1 186 ? 22.727 -16.323 -9.709 1.00 44.88 186 PRO A O 1
ATOM 1490 N N . TYR A 1 187 ? 22.455 -18.550 -9.779 1.00 39.12 187 TYR A N 1
ATOM 1491 C CA . TYR A 1 187 ? 23.397 -18.865 -8.715 1.00 39.12 187 TYR A CA 1
ATOM 1492 C C . TYR A 1 187 ? 24.770 -18.302 -9.096 1.00 39.12 187 TYR A C 1
ATOM 1494 O O . TYR A 1 187 ? 25.417 -18.841 -9.994 1.00 39.12 187 TYR A O 1
ATOM 1502 N N . ASP A 1 188 ? 25.178 -17.212 -8.453 1.00 41.22 188 ASP A N 1
ATOM 1503 C CA . ASP A 1 188 ? 26.557 -16.747 -8.464 1.00 41.22 188 ASP A CA 1
ATOM 1504 C C . ASP A 1 188 ? 27.123 -17.131 -7.095 1.00 41.22 188 ASP A C 1
ATOM 1506 O O . ASP A 1 188 ? 26.655 -16.605 -6.079 1.00 41.22 188 ASP A O 1
ATOM 1510 N N . PRO A 1 189 ? 28.019 -18.130 -7.012 1.00 38.72 189 PRO A N 1
ATOM 1511 C CA . PRO A 1 189 ? 28.628 -18.513 -5.754 1.00 38.72 189 PRO A CA 1
ATOM 1512 C C . PRO A 1 189 ? 29.622 -17.420 -5.368 1.00 38.72 189 PRO A C 1
ATOM 1514 O O . PRO A 1 189 ? 30.820 -17.532 -5.610 1.00 38.72 189 PRO A O 1
ATOM 1517 N N . VAL A 1 190 ? 29.126 -16.345 -4.767 1.00 42.31 190 VAL A N 1
ATOM 1518 C CA . VAL A 1 190 ? 29.963 -15.540 -3.890 1.00 42.31 190 VAL A CA 1
ATOM 1519 C C . VAL A 1 190 ? 30.027 -16.328 -2.588 1.00 42.31 190 VAL A C 1
ATOM 1521 O O . VAL A 1 190 ? 29.014 -16.497 -1.912 1.00 42.31 190 VAL A O 1
ATOM 1524 N N . GLU A 1 191 ? 31.196 -16.892 -2.283 1.00 39.84 191 GLU A N 1
ATOM 1525 C CA . GLU A 1 191 ? 31.501 -17.378 -0.939 1.00 39.84 191 GLU A CA 1
ATOM 1526 C C . GLU A 1 191 ? 31.374 -16.182 0.012 1.00 39.84 191 GLU A C 1
ATOM 1528 O O . GLU A 1 191 ? 32.302 -15.388 0.158 1.00 39.84 191 GLU A O 1
ATOM 1533 N N . GLU A 1 192 ? 30.202 -16.010 0.623 1.00 42.06 192 GLU A N 1
ATOM 1534 C CA . GLU A 1 192 ? 30.096 -15.200 1.828 1.00 42.06 192 GLU A CA 1
ATOM 1535 C C . GLU A 1 192 ? 31.023 -15.851 2.865 1.00 42.06 192 GLU A C 1
ATOM 1537 O O . GLU A 1 192 ? 30.892 -17.056 3.123 1.00 42.06 192 GLU A O 1
ATOM 1542 N N . PRO A 1 193 ? 32.001 -15.118 3.430 1.00 37.69 193 PRO A N 1
ATOM 1543 C CA . PRO A 1 193 ? 32.775 -15.652 4.533 1.00 37.69 193 PRO A CA 1
ATOM 1544 C C . PRO A 1 193 ? 31.780 -16.028 5.626 1.00 37.69 193 PRO A C 1
ATOM 1546 O O . PRO A 1 193 ? 30.911 -15.229 5.969 1.00 37.69 193 PRO A O 1
ATOM 1549 N N . ALA A 1 194 ? 31.877 -17.265 6.115 1.00 36.00 194 ALA A N 1
ATOM 1550 C CA . ALA A 1 194 ? 31.041 -17.762 7.192 1.00 36.00 194 ALA A CA 1
ATOM 1551 C C . ALA A 1 194 ? 31.192 -16.830 8.401 1.00 36.00 194 ALA A C 1
ATOM 1553 O O . ALA A 1 194 ? 32.157 -16.935 9.155 1.00 36.00 194 ALA A O 1
ATOM 1554 N N . LEU A 1 195 ? 30.259 -15.892 8.545 1.00 43.75 195 LEU A N 1
ATOM 1555 C CA . LEU A 1 195 ? 30.060 -15.172 9.786 1.00 43.75 195 LEU A CA 1
ATOM 1556 C C . LEU A 1 195 ? 29.560 -16.218 10.774 1.00 43.75 195 LEU A C 1
ATOM 1558 O O . LEU A 1 195 ? 28.538 -16.873 10.545 1.00 43.75 195 LEU A O 1
ATOM 1562 N N . GLU A 1 196 ? 30.353 -16.444 11.819 1.00 37.09 196 GLU A N 1
ATOM 1563 C CA . GLU A 1 196 ? 29.907 -17.231 12.957 1.00 37.09 196 GLU A CA 1
ATOM 1564 C C . GLU A 1 196 ? 28.575 -16.641 13.443 1.00 37.09 196 GLU A C 1
ATOM 1566 O O . GLU A 1 196 ? 28.400 -15.422 13.398 1.00 37.09 196 GLU A O 1
ATOM 1571 N N . PRO A 1 197 ? 27.598 -17.481 13.818 1.00 36.91 197 PRO A N 1
ATOM 1572 C CA . PRO A 1 197 ? 26.309 -16.992 14.270 1.00 36.91 197 PRO A CA 1
ATOM 1573 C C . PRO A 1 197 ? 26.527 -16.160 15.533 1.00 36.91 197 PRO A C 1
ATOM 1575 O O . PRO A 1 197 ? 26.755 -16.720 16.606 1.00 36.91 197 PRO A O 1
ATOM 1578 N N . ASP A 1 198 ? 26.467 -14.837 15.392 1.00 37.94 198 ASP A N 1
ATOM 1579 C CA . ASP A 1 198 ? 26.335 -13.946 16.534 1.00 37.94 198 ASP A CA 1
ATOM 1580 C C . ASP A 1 198 ? 25.072 -14.350 17.293 1.00 37.94 198 ASP A C 1
ATOM 1582 O O . ASP A 1 198 ? 24.015 -14.607 16.702 1.00 37.94 198 ASP A O 1
ATOM 1586 N N . GLU A 1 199 ? 25.215 -14.476 18.610 1.00 42.22 199 GLU A N 1
ATOM 1587 C CA . GLU A 1 199 ? 24.120 -14.801 19.508 1.00 42.22 199 GLU A CA 1
ATOM 1588 C C . GLU A 1 199 ? 22.971 -13.805 19.286 1.00 42.22 199 GLU A C 1
ATOM 1590 O O . GLU A 1 199 ? 23.114 -12.588 19.395 1.00 42.22 199 GLU A O 1
ATOM 1595 N N . ASP A 1 200 ? 21.839 -14.376 18.892 1.00 49.41 200 ASP A N 1
ATOM 1596 C CA . ASP A 1 200 ? 20.603 -13.732 18.477 1.00 49.41 200 ASP A CA 1
ATOM 1597 C C . ASP A 1 200 ? 20.020 -12.817 19.572 1.00 49.41 200 ASP A C 1
ATOM 1599 O O . ASP A 1 200 ? 19.226 -13.253 20.403 1.00 49.41 200 ASP A O 1
ATOM 1603 N N . ASP A 1 201 ? 20.369 -11.528 19.526 1.00 42.03 201 ASP A N 1
ATOM 1604 C CA . ASP A 1 201 ? 19.569 -10.419 20.076 1.00 42.03 201 ASP A CA 1
ATOM 1605 C C . ASP A 1 201 ? 18.612 -9.873 18.987 1.00 42.03 201 ASP A C 1
ATOM 1607 O O . ASP A 1 201 ? 18.486 -8.665 18.726 1.00 42.03 201 ASP A O 1
ATOM 1611 N N . GLY A 1 202 ? 17.960 -10.786 18.263 1.00 46.03 202 GLY A N 1
ATOM 1612 C CA . GLY A 1 202 ? 16.897 -10.487 17.320 1.00 46.03 202 GLY A CA 1
ATOM 1613 C C . GLY A 1 202 ? 15.688 -9.880 18.026 1.00 46.03 202 GLY A C 1
ATOM 1614 O O . GLY A 1 202 ? 15.225 -10.357 19.062 1.00 46.03 202 GLY A O 1
ATOM 1615 N N . VAL A 1 203 ? 15.150 -8.813 17.432 1.00 47.50 203 VAL A N 1
ATOM 1616 C CA . VAL A 1 203 ? 13.870 -8.217 17.835 1.00 47.50 203 VAL A CA 1
ATOM 1617 C C . VAL A 1 203 ? 12.818 -9.320 17.798 1.00 47.50 203 VAL A C 1
ATOM 1619 O O . VAL A 1 203 ? 12.561 -9.892 16.735 1.00 47.50 203 VAL A O 1
ATOM 1622 N N . SER A 1 204 ? 12.237 -9.652 18.950 1.00 43.88 204 SER A N 1
ATOM 1623 C CA . SER A 1 204 ? 11.346 -10.809 19.029 1.00 43.88 204 SER A CA 1
ATOM 1624 C C . SER A 1 204 ? 10.091 -10.578 18.183 1.00 43.88 204 SER A C 1
ATOM 1626 O O . SER A 1 204 ? 9.644 -9.446 17.990 1.00 43.88 204 SER A O 1
ATOM 1628 N N . GLU A 1 205 ? 9.467 -11.659 17.718 1.00 42.59 205 GLU A N 1
ATOM 1629 C CA . GLU A 1 205 ? 8.213 -11.622 16.950 1.00 42.59 205 GLU A CA 1
ATOM 1630 C C . GLU A 1 205 ? 7.109 -10.795 17.659 1.00 42.59 205 GLU A C 1
ATOM 1632 O O . GLU A 1 205 ? 6.288 -10.150 17.008 1.00 42.59 205 GLU A O 1
ATOM 1637 N N . TRP A 1 206 ? 7.157 -10.707 18.995 1.00 39.38 206 TRP A N 1
ATOM 1638 C CA . TRP A 1 206 ? 6.259 -9.901 19.833 1.00 39.38 206 TRP A CA 1
ATOM 1639 C C . TRP A 1 206 ? 6.542 -8.394 19.801 1.00 39.38 206 TRP A C 1
ATOM 1641 O O . TRP A 1 206 ? 5.638 -7.594 20.024 1.00 39.38 206 TRP A O 1
ATOM 1651 N N . GLU A 1 207 ? 7.773 -7.977 19.514 1.00 44.25 207 GLU A N 1
ATOM 1652 C CA . GLU A 1 207 ? 8.142 -6.561 19.389 1.00 44.25 207 GLU A CA 1
ATOM 1653 C C . GLU A 1 207 ? 7.751 -5.977 18.020 1.00 44.25 207 GLU A C 1
ATOM 1655 O O . GLU A 1 207 ? 7.612 -4.759 17.881 1.00 44.25 207 GLU A O 1
ATOM 1660 N N . PHE A 1 208 ? 7.505 -6.840 17.026 1.00 43.44 208 PHE A N 1
ATOM 1661 C CA . PHE A 1 208 ? 6.889 -6.477 15.745 1.00 43.44 208 PHE A CA 1
ATOM 1662 C C . PHE A 1 208 ? 5.370 -6.264 15.853 1.00 43.44 208 PHE A C 1
ATOM 1664 O O . PHE A 1 208 ? 4.789 -5.504 15.066 1.00 43.44 208 PHE A O 1
ATOM 1671 N N . GLU A 1 209 ? 4.710 -6.888 16.832 1.00 38.81 209 GLU A N 1
ATOM 1672 C CA . GLU A 1 209 ? 3.275 -6.735 17.075 1.00 38.81 209 GLU A CA 1
ATOM 1673 C C . GLU A 1 209 ? 2.950 -5.375 17.722 1.00 38.81 209 GLU A C 1
ATOM 1675 O O . GLU A 1 209 ? 2.715 -5.257 18.920 1.00 38.81 209 GLU A O 1
ATOM 1680 N N . GLY A 1 210 ? 2.899 -4.311 16.915 1.00 39.53 210 GLY A N 1
ATOM 1681 C CA . GLY A 1 210 ? 2.371 -3.010 17.355 1.00 39.53 210 GLY A CA 1
ATOM 1682 C C . GLY A 1 210 ? 3.022 -1.779 16.736 1.00 39.53 210 GLY A C 1
ATOM 1683 O O . GLY A 1 210 ? 2.536 -0.671 16.952 1.00 39.53 210 GLY A O 1
ATOM 1684 N N . LEU A 1 211 ? 4.090 -1.950 15.956 1.00 42.50 211 LEU A N 1
ATOM 1685 C CA . LEU A 1 211 ? 4.799 -0.833 15.338 1.00 42.50 211 LEU A CA 1
ATOM 1686 C C . LEU A 1 211 ? 4.236 -0.495 13.953 1.00 42.50 211 LEU A C 1
ATOM 1688 O O . LEU A 1 211 ? 3.869 -1.368 13.162 1.00 42.50 211 LEU A O 1
ATOM 1692 N N . THR A 1 212 ? 4.184 0.798 13.636 1.00 51.41 212 THR A N 1
ATOM 1693 C CA . THR A 1 212 ? 3.965 1.264 12.263 1.00 51.41 212 THR A CA 1
ATOM 1694 C C . THR A 1 212 ? 5.208 0.976 11.417 1.00 51.41 212 THR A C 1
ATOM 1696 O O . THR A 1 212 ? 6.323 0.886 11.932 1.00 51.41 212 THR A O 1
ATOM 1699 N N . TRP A 1 213 ? 5.053 0.871 10.095 1.00 48.66 213 TRP A N 1
ATOM 1700 C CA . TRP A 1 213 ? 6.200 0.698 9.193 1.00 48.66 213 TRP A CA 1
ATOM 1701 C C . TRP A 1 213 ? 7.218 1.843 9.327 1.00 48.66 213 TRP A C 1
ATOM 1703 O O . TRP A 1 213 ? 8.424 1.624 9.254 1.00 48.66 213 TRP A O 1
ATOM 1713 N N . GLY A 1 214 ? 6.741 3.063 9.608 1.00 46.81 214 GLY A N 1
ATOM 1714 C CA . GLY A 1 214 ? 7.596 4.207 9.922 1.00 46.81 214 GLY A CA 1
ATOM 1715 C C . GLY A 1 214 ? 8.467 3.987 11.160 1.00 46.81 214 GLY A C 1
ATOM 1716 O O . GLY A 1 214 ? 9.659 4.269 11.107 1.00 46.81 214 GLY A O 1
ATOM 1717 N N . GLN A 1 215 ? 7.900 3.430 12.231 1.00 55.69 215 GLN A N 1
ATOM 1718 C CA . GLN A 1 215 ? 8.633 3.117 13.462 1.00 55.69 215 GLN A CA 1
ATOM 1719 C C . GLN A 1 215 ? 9.617 1.955 13.277 1.00 55.69 215 GLN A C 1
ATOM 1721 O O . GLN A 1 215 ? 10.723 1.999 13.813 1.00 55.69 215 GLN A O 1
ATOM 1726 N N . ILE A 1 216 ? 9.242 0.939 12.492 1.00 52.38 216 ILE A N 1
ATOM 1727 C CA . ILE A 1 216 ? 10.134 -0.176 12.136 1.00 52.38 216 ILE A CA 1
ATOM 1728 C C . ILE A 1 216 ? 11.341 0.357 11.358 1.00 52.38 216 ILE A C 1
ATOM 1730 O O . ILE A 1 216 ? 12.482 0.094 11.730 1.00 52.38 216 ILE A O 1
ATOM 1734 N N . ARG A 1 217 ? 11.104 1.180 10.329 1.00 48.38 217 ARG A N 1
ATOM 1735 C CA . ARG A 1 217 ? 12.169 1.778 9.517 1.00 48.38 217 ARG A CA 1
ATOM 1736 C C . ARG A 1 217 ? 13.074 2.707 10.326 1.00 48.38 217 ARG A C 1
ATOM 1738 O O . ARG A 1 217 ? 14.286 2.635 10.177 1.00 48.38 217 ARG A O 1
ATOM 1745 N N . GLU A 1 218 ? 12.520 3.563 11.183 1.00 58.12 218 GLU A N 1
ATOM 1746 C CA . GLU A 1 218 ? 13.316 4.456 12.043 1.00 58.12 218 GLU A CA 1
ATOM 1747 C C . GLU A 1 218 ? 14.218 3.677 13.006 1.00 58.12 218 GLU A C 1
ATOM 1749 O O . GLU A 1 218 ? 15.381 4.041 13.183 1.00 58.12 218 GLU A O 1
ATOM 1754 N N . ARG A 1 219 ? 13.724 2.572 13.578 1.00 61.09 219 ARG A N 1
ATOM 1755 C CA . ARG A 1 219 ? 14.533 1.695 14.435 1.00 61.09 219 ARG A CA 1
ATOM 1756 C C . ARG A 1 219 ? 15.639 0.980 13.668 1.00 61.09 219 ARG A C 1
ATOM 1758 O O . ARG A 1 219 ? 16.760 0.927 14.163 1.00 61.09 219 ARG A O 1
ATOM 1765 N N . LEU A 1 220 ? 15.343 0.474 12.472 1.00 55.97 220 LEU A N 1
ATOM 1766 C CA . LEU A 1 220 ? 16.349 -0.155 11.614 1.00 55.97 220 LEU A CA 1
ATOM 1767 C C . LEU A 1 220 ? 17.445 0.848 11.235 1.00 55.97 220 LEU A C 1
ATOM 1769 O O . LEU A 1 220 ? 18.621 0.574 11.448 1.00 55.97 220 LEU A O 1
ATOM 1773 N N . VAL A 1 221 ? 17.073 2.052 10.791 1.00 61.34 221 VAL A N 1
ATOM 1774 C CA . VAL A 1 221 ? 18.033 3.120 10.459 1.00 61.34 221 VAL A CA 1
ATOM 1775 C C . VAL A 1 221 ? 18.897 3.502 11.666 1.00 61.34 221 VAL A C 1
ATOM 1777 O O . VAL A 1 221 ? 20.109 3.644 11.523 1.00 61.34 221 VAL A O 1
ATOM 1780 N N . ALA A 1 222 ? 18.307 3.639 12.857 1.00 62.66 222 ALA A N 1
ATOM 1781 C CA . ALA A 1 222 ? 19.056 3.961 14.072 1.00 62.66 222 ALA A CA 1
ATOM 1782 C C . ALA A 1 222 ? 20.050 2.855 14.468 1.00 62.66 222 ALA A C 1
ATOM 1784 O O . ALA A 1 222 ? 21.151 3.159 14.927 1.00 62.66 222 ALA A O 1
ATOM 1785 N N . ARG A 1 223 ? 19.687 1.581 14.267 1.00 61.47 223 ARG A N 1
ATOM 1786 C CA . ARG A 1 223 ? 20.565 0.433 14.527 1.00 61.47 223 ARG A CA 1
ATOM 1787 C C . ARG A 1 223 ? 21.753 0.414 13.568 1.00 61.47 223 ARG A C 1
ATOM 1789 O O . ARG A 1 223 ? 22.885 0.418 14.034 1.00 61.47 223 ARG A O 1
ATOM 1796 N N . TYR A 1 224 ? 21.507 0.519 12.263 1.00 53.34 224 TYR A N 1
ATOM 1797 C CA . TYR A 1 224 ? 22.578 0.522 11.261 1.00 53.34 224 TYR A CA 1
ATOM 1798 C C . TYR A 1 224 ? 23.516 1.728 11.391 1.00 53.34 224 TYR A C 1
ATOM 1800 O O . TYR A 1 224 ? 24.715 1.610 11.158 1.00 53.34 224 TYR A O 1
ATOM 1808 N N . GLN A 1 225 ? 23.008 2.888 11.821 1.00 62.09 225 GLN A N 1
ATOM 1809 C CA . GLN A 1 225 ? 23.862 4.034 12.151 1.00 62.09 225 GLN A CA 1
ATOM 1810 C C . GLN A 1 225 ? 24.753 3.770 13.365 1.00 62.09 225 GLN A C 1
ATOM 1812 O O . GLN A 1 225 ? 25.888 4.238 13.393 1.00 62.09 225 GLN A O 1
ATOM 1817 N N . LYS A 1 226 ? 24.249 3.040 14.364 1.00 56.38 226 LYS A N 1
ATOM 1818 C CA . LYS A 1 226 ? 25.011 2.683 15.561 1.00 56.38 226 LYS A CA 1
ATOM 1819 C C . LYS A 1 226 ? 26.075 1.628 15.251 1.00 56.38 226 LYS A C 1
ATOM 1821 O O . LYS A 1 226 ? 27.230 1.835 15.599 1.00 56.38 226 LYS A O 1
ATOM 1826 N N . GLU A 1 227 ? 25.706 0.569 14.536 1.00 57.88 227 GLU A N 1
ATOM 1827 C CA . GLU A 1 227 ? 26.624 -0.494 14.100 1.00 57.88 227 GLU A CA 1
ATOM 1828 C C . GLU A 1 227 ? 27.707 0.062 13.160 1.00 57.88 227 GLU A C 1
ATOM 1830 O O . GLU A 1 227 ? 28.889 -0.230 13.327 1.00 57.88 227 GLU A O 1
ATOM 1835 N N . GLY A 1 228 ? 27.341 0.965 12.241 1.00 62.31 228 GLY A N 1
ATOM 1836 C CA . GLY A 1 228 ? 28.305 1.663 11.385 1.00 62.31 228 GLY A CA 1
ATOM 1837 C C . GLY A 1 228 ? 29.249 2.605 12.148 1.00 62.31 228 GLY A C 1
ATOM 1838 O O . GLY A 1 228 ? 30.399 2.781 11.748 1.00 62.31 228 GLY A O 1
ATOM 1839 N N . LEU A 1 229 ? 28.798 3.198 13.260 1.00 51.88 229 LEU A N 1
ATOM 1840 C CA . LEU A 1 229 ? 29.640 4.023 14.132 1.00 51.88 229 LEU A CA 1
ATOM 1841 C C . LEU A 1 229 ? 30.631 3.164 14.932 1.00 51.88 229 LEU A C 1
ATOM 1843 O O . LEU A 1 229 ? 31.788 3.550 15.079 1.00 51.88 229 LEU A O 1
ATOM 1847 N N . GLU A 1 230 ? 30.178 2.017 15.439 1.00 53.84 230 GLU A N 1
ATOM 1848 C CA . GLU A 1 230 ? 30.994 1.064 16.201 1.00 53.84 230 GLU A CA 1
ATOM 1849 C C . GLU A 1 230 ? 32.075 0.431 15.308 1.00 53.84 230 GLU A C 1
ATOM 1851 O O . GLU A 1 230 ? 33.254 0.500 15.654 1.00 53.84 230 GLU A O 1
ATOM 1856 N N . GLN A 1 231 ? 31.724 -0.026 14.099 1.00 53.78 231 GLN A N 1
ATOM 1857 C CA . GLN A 1 231 ? 32.703 -0.527 13.120 1.00 53.78 231 GLN A CA 1
ATOM 1858 C C . GLN A 1 231 ? 33.701 0.552 12.671 1.00 53.78 231 GLN A C 1
ATOM 1860 O O . GLN A 1 231 ? 34.887 0.275 12.502 1.00 53.78 231 GLN A O 1
ATOM 1865 N N . GLY A 1 232 ? 33.250 1.801 12.503 1.00 52.75 232 GLY A N 1
ATOM 1866 C CA . GLY A 1 232 ? 34.132 2.921 12.161 1.00 52.75 232 GLY A CA 1
ATOM 1867 C C . GLY A 1 232 ? 35.109 3.300 13.282 1.00 52.75 232 GLY A C 1
ATOM 1868 O O . GLY A 1 232 ? 36.210 3.774 13.003 1.00 52.75 232 GLY A O 1
ATOM 1869 N N . LEU A 1 233 ? 34.730 3.083 14.545 1.00 49.97 233 LEU A N 1
ATOM 1870 C CA . LEU A 1 233 ? 35.599 3.279 15.708 1.00 49.97 233 LEU A CA 1
ATOM 1871 C C . LEU A 1 233 ? 36.638 2.162 15.840 1.00 49.97 233 LEU A C 1
ATOM 1873 O O . LEU A 1 233 ? 37.789 2.462 16.147 1.00 49.97 233 LEU A O 1
ATOM 1877 N N . GLU A 1 234 ? 36.263 0.911 15.574 1.00 51.09 234 GLU A N 1
ATOM 1878 C CA . GLU A 1 234 ? 37.200 -0.221 15.573 1.00 51.09 234 GLU A CA 1
ATOM 1879 C C . GLU A 1 234 ? 38.232 -0.108 14.445 1.00 51.09 234 GLU A C 1
ATOM 1881 O O . GLU A 1 234 ? 39.428 -0.230 14.698 1.00 51.09 234 GLU A O 1
ATOM 1886 N N . GLN A 1 235 ? 37.806 0.242 13.228 1.00 50.75 235 GLN A N 1
ATOM 1887 C CA . GLN A 1 235 ? 38.712 0.422 12.084 1.00 50.75 235 GLN A CA 1
ATOM 1888 C C . GLN A 1 235 ? 39.615 1.662 12.197 1.00 50.75 235 GLN A C 1
ATOM 1890 O O . GLN A 1 235 ? 40.630 1.748 11.513 1.00 50.75 235 GLN A O 1
ATOM 1895 N N . GLY A 1 236 ? 39.254 2.642 13.032 1.00 46.66 236 GLY A N 1
ATOM 1896 C CA . GLY A 1 236 ? 40.065 3.837 13.292 1.00 46.66 236 GLY A CA 1
ATOM 1897 C C . GLY A 1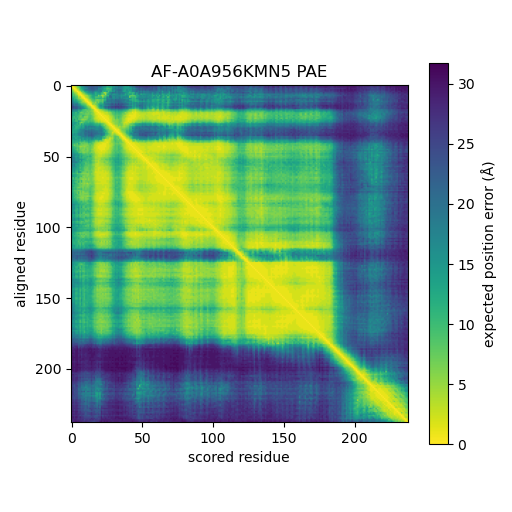 236 ? 41.112 3.669 14.400 1.00 46.66 236 GLY A C 1
ATOM 1898 O O . GLY A 1 236 ? 41.861 4.612 14.664 1.00 46.66 236 GLY A O 1
ATOM 1899 N N . LEU A 1 237 ? 41.130 2.514 15.076 1.00 45.47 237 LEU A N 1
ATOM 1900 C CA . LEU A 1 237 ? 42.051 2.182 16.167 1.00 45.47 237 LEU A CA 1
ATOM 1901 C C . LEU A 1 237 ? 43.134 1.156 15.769 1.00 45.47 237 LEU A C 1
ATOM 1903 O O . LEU A 1 237 ? 44.022 0.898 16.585 1.00 45.47 237 LEU A O 1
ATOM 1907 N N . GLU A 1 238 ? 43.091 0.626 14.540 1.00 40.50 238 GLU A N 1
ATOM 1908 C CA . GLU A 1 238 ? 44.181 -0.125 13.881 1.00 40.50 238 GLU A CA 1
ATOM 1909 C C . GLU A 1 238 ? 45.085 0.791 13.036 1.00 40.50 238 GLU A C 1
ATOM 1911 O O . GLU A 1 238 ? 46.317 0.552 13.033 1.00 40.50 238 GLU A O 1
#

Nearest PDB structures (foldseek):
  4gum-assembly1_C  TM=7.097E-01  e=1.098E+00  Homo sapiens
  3cv2-assembly1_A  TM=3.842E-01  e=2.060E-01  Escherichia coli
  5na1-assembly1_A  TM=4.054E-01  e=4.220E-01  Staphylococcus aureus subsp. aureus NCTC 8325
  7p91-assembly1_a  TM=5.287E-01  e=1.481E+00  Thermotoga maritima MSB8
  7p5h-assembly1_A  TM=4.174E-01  e=1.314E+00  Thermotoga maritima MSB8

Secondary structure (DSSP, 8-state):
--EEEEEEEPP---TTT---SEEEEEEEPPTT--S---EEEEEEEEE--S--TTHHHHHHHHHHHHHHHHT--GGGEEEEEE-S-HHHHHHIIIIIGGG-SSPPEEP-TTTSPP---HHHH-TT-HHHHHHHHHHHTTSGGGHHHHHHHHHHHGGGGGT-HHHHHHHHHHHHHHS-GGGGGGSSPP---------------PPPHHHHTT--HHHHHHHHHHHHHHHHHHHHHHHT--

Mean predicted aligned error: 14.36 Å

Radius of gyration: 21.36 Å; Cα contacts (8 Å, |Δi|>4): 284; chains: 1; bounding box: 62×49×44 Å

Foldseek 3Di:
DDFPDKDWDPFDDDVPDQGQPTKIWTFDDDPVNDPDDGQTAIEGEAEDEDDDQVVLVSVLVCLVVVCVVVVHDSVSYAYEYEYLDPVVLVCCVPPRQVSHPHGHHYDALVNQDQDQDLVVVDLPCQPSLLVNLSHPQQDPVSLSSLLSNLVSLVVCVVVPVPVSVVSLVSSCVSHHPVNVVVSDDPDDPPPPPPDDDDDDPDDDPVNVVPDGPVRVVVVVVVVVVVVVVVVVVVVVVD

Solvent-accessible surface area (backbone atoms only — not comparable to full-atom values): 14068 Å² total; per-residue (Å²): 138,73,75,79,50,76,46,83,50,78,76,62,72,50,103,62,96,43,84,60,77,39,38,35,46,36,38,33,67,45,95,84,69,53,96,64,77,64,47,67,32,39,37,40,38,40,75,48,89,70,93,62,81,68,48,48,62,55,58,62,49,44,37,56,53,52,15,62,75,69,74,48,58,49,87,36,41,45,43,40,37,38,43,86,47,68,66,50,49,51,44,40,66,75,62,44,40,77,75,34,92,75,65,63,46,70,66,48,61,92,77,49,66,85,47,63,52,44,86,84,61,50,88,89,36,38,68,63,24,43,52,20,10,40,61,44,13,56,42,80,88,31,54,49,22,40,52,17,18,52,62,41,39,50,69,27,60,84,74,38,53,67,61,29,50,53,53,50,48,52,36,55,76,26,34,26,80,93,47,49,82,79,70,52,74,83,87,70,87,70,82,70,76,84,72,72,84,71,82,82,84,64,83,49,79,70,71,60,70,81,58,53,70,68,54,52,50,54,50,52,53,54,48,54,54,48,53,54,50,52,53,53,52,57,68,72,72,113